Protein AF-A0AAD2K6A0-F1 (afdb_monomer_lite)

Secondary structure (DSSP, 8-state):
-HHHHHHHHHH-TTHHHHHHHHHHHHHHHTT-PPBPSS-TTSB-SSTTHHHHHHHHHHHHHHHHHHHHHHHHHHHHHHHHHSS---------------------------TT---HHHHHH-HHHHTTS----EEEEETT---BGGG-PPP-----SSPPPHHHHHHHHHHHHHHHTSPPPTT---SS-HHHHHHHHHHHHHTTSS-----TTTBS-S-EEEEE-

Structure (mmCIF, N/CA/C/O backbone):
data_AF-A0AAD2K6A0-F1
#
_entry.id   AF-A0AAD2K6A0-F1
#
loop_
_atom_site.group_PDB
_atom_site.id
_atom_site.type_symbol
_atom_site.label_atom_id
_atom_site.label_alt_id
_atom_site.label_comp_id
_atom_site.label_asym_id
_atom_site.label_entity_id
_atom_site.label_seq_id
_atom_site.pdbx_PDB_ins_code
_atom_site.Cartn_x
_atom_site.Cartn_y
_atom_site.Cartn_z
_atom_site.occupancy
_atom_site.B_iso_or_equiv
_atom_site.auth_seq_id
_atom_site.auth_comp_id
_atom_site.auth_asym_id
_atom_site.auth_atom_id
_atom_site.pdbx_PDB_model_num
ATOM 1 N N . MET A 1 1 ? -0.432 -10.527 22.919 1.00 60.94 1 MET A N 1
ATOM 2 C CA . MET A 1 1 ? -1.756 -9.916 22.634 1.00 60.94 1 MET A CA 1
ATOM 3 C C . MET A 1 1 ? -1.756 -9.181 21.293 1.00 60.94 1 MET A C 1
ATOM 5 O O . MET A 1 1 ? -2.590 -9.515 20.468 1.00 60.94 1 MET A O 1
ATOM 9 N N . LEU A 1 2 ? -0.820 -8.253 21.038 1.00 66.38 2 LEU A N 1
ATOM 10 C CA . LEU A 1 2 ? -0.725 -7.537 19.751 1.00 66.38 2 LEU A CA 1
ATOM 11 C C . LEU A 1 2 ? -0.463 -8.458 18.548 1.00 66.38 2 LEU A C 1
ATOM 13 O O . LEU A 1 2 ? -1.095 -8.285 17.516 1.00 66.38 2 LEU A O 1
ATOM 17 N N . GLU A 1 3 ? 0.374 -9.487 18.694 1.00 72.19 3 GLU A N 1
ATOM 18 C CA . GLU A 1 3 ? 0.595 -10.488 17.633 1.00 72.19 3 GLU A CA 1
ATOM 19 C C . GLU A 1 3 ? -0.661 -11.308 17.320 1.00 72.19 3 GLU A C 1
ATOM 21 O O . GLU A 1 3 ? -1.015 -11.483 16.160 1.00 72.19 3 GLU A O 1
ATOM 26 N N . ALA A 1 4 ? -1.387 -11.756 18.350 1.00 70.31 4 ALA A N 1
ATOM 27 C CA . ALA A 1 4 ? -2.661 -12.455 18.173 1.00 70.31 4 ALA A CA 1
ATOM 28 C C . ALA A 1 4 ? -3.710 -11.555 17.497 1.00 70.31 4 ALA A C 1
ATOM 30 O O . ALA A 1 4 ? -4.470 -12.012 16.649 1.00 70.31 4 ALA A O 1
ATOM 31 N N . TYR A 1 5 ? -3.720 -10.264 17.836 1.00 70.50 5 TYR A N 1
ATOM 32 C CA . TYR A 1 5 ? -4.582 -9.270 17.207 1.00 70.50 5 TYR A CA 1
ATOM 33 C C . TYR A 1 5 ? -4.188 -8.991 15.746 1.00 70.50 5 TYR A C 1
ATOM 35 O O . TYR A 1 5 ? -5.060 -8.909 14.886 1.00 70.50 5 TYR A O 1
ATOM 43 N N . ARG A 1 6 ? -2.888 -8.913 15.437 1.00 71.62 6 ARG A N 1
ATOM 44 C CA . ARG A 1 6 ? -2.377 -8.795 14.063 1.00 71.62 6 ARG A CA 1
ATOM 45 C C . ARG A 1 6 ? -2.755 -10.012 13.222 1.00 71.62 6 ARG A C 1
ATOM 47 O O . ARG A 1 6 ? -3.293 -9.841 12.137 1.00 71.62 6 ARG A O 1
ATOM 54 N N . ALA A 1 7 ? -2.570 -11.220 13.749 1.00 75.94 7 ALA A N 1
ATOM 55 C CA . ALA A 1 7 ? -2.982 -12.447 13.074 1.00 75.94 7 ALA A CA 1
ATOM 56 C C . ALA A 1 7 ? -4.505 -12.502 12.840 1.00 75.94 7 ALA A C 1
ATOM 58 O O . ALA A 1 7 ? -4.958 -13.010 11.816 1.00 75.94 7 ALA A O 1
ATOM 59 N N . LEU A 1 8 ? -5.307 -11.959 13.765 1.00 74.44 8 LEU A N 1
ATOM 60 C CA . LEU A 1 8 ? -6.753 -11.817 13.585 1.00 74.44 8 LEU A CA 1
ATOM 61 C C . LEU A 1 8 ? -7.077 -10.811 12.469 1.00 74.44 8 LEU A C 1
ATOM 63 O O . LEU A 1 8 ? -7.926 -11.092 11.628 1.00 74.44 8 LEU A O 1
ATOM 67 N N . PHE A 1 9 ? -6.386 -9.670 12.438 1.00 71.50 9 PHE A N 1
ATOM 68 C CA . PHE A 1 9 ? -6.547 -8.636 11.415 1.00 71.50 9 PHE A CA 1
ATOM 69 C C . PHE A 1 9 ? -6.170 -9.132 10.014 1.00 71.50 9 PHE A C 1
ATOM 71 O O . PHE A 1 9 ? -6.938 -8.962 9.075 1.00 71.50 9 PHE A O 1
ATOM 78 N N . GLU A 1 10 ? -5.035 -9.818 9.874 1.00 73.00 10 GLU A N 1
ATOM 79 C CA . GLU A 1 10 ? -4.576 -10.378 8.595 1.00 73.00 10 GLU A CA 1
ATOM 80 C C . GLU A 1 10 ? -5.546 -11.431 8.030 1.00 73.00 10 GLU A C 1
ATOM 82 O O . GLU A 1 10 ? -5.613 -11.628 6.819 1.00 73.00 10 GLU A O 1
ATOM 87 N N . ARG A 1 11 ? -6.327 -12.099 8.894 1.00 70.38 11 ARG A N 1
ATOM 88 C CA . ARG A 1 11 ? -7.260 -13.172 8.508 1.00 70.38 11 ARG A CA 1
ATOM 89 C C . ARG A 1 11 ? -8.728 -12.750 8.484 1.00 70.38 11 ARG A C 1
ATOM 91 O O . ARG A 1 11 ? -9.559 -13.525 8.015 1.00 70.38 11 ARG A O 1
ATOM 98 N N . SER A 1 12 ? -9.070 -11.563 8.987 1.00 69.69 12 SER A N 1
ATOM 99 C CA . SER A 1 12 ? -10.450 -11.078 9.022 1.00 69.69 12 SER A CA 1
ATOM 100 C C . SER A 1 12 ? -10.533 -9.591 8.687 1.00 69.69 12 SER A C 1
ATOM 102 O O . SER A 1 12 ? -9.993 -8.736 9.385 1.00 69.69 12 SER A O 1
ATOM 104 N N . CYS A 1 13 ? -11.270 -9.277 7.619 1.00 59.00 13 CYS A N 1
ATOM 105 C CA . CYS A 1 13 ? -11.402 -7.918 7.092 1.00 59.00 13 CYS A CA 1
ATOM 106 C C . CYS A 1 13 ? -12.100 -6.933 8.050 1.00 59.00 13 CYS A C 1
ATOM 108 O O . CYS A 1 13 ? -12.077 -5.735 7.789 1.00 59.00 13 CYS A O 1
ATOM 110 N N . ASP A 1 14 ? -12.698 -7.411 9.150 1.00 74.81 14 ASP A N 1
ATOM 111 C CA . ASP A 1 14 ? -13.482 -6.590 10.084 1.00 74.81 14 ASP A CA 1
ATOM 112 C C . ASP A 1 14 ? -12.997 -6.660 11.548 1.00 74.81 14 ASP A C 1
ATOM 114 O O . ASP A 1 14 ? -13.712 -6.283 12.479 1.00 74.81 14 ASP A O 1
ATOM 118 N N . ALA A 1 15 ? -11.760 -7.125 11.779 1.00 80.38 15 ALA A N 1
ATOM 119 C CA . ALA A 1 15 ? -11.208 -7.322 13.126 1.00 80.38 15 ALA A CA 1
ATOM 120 C C . ALA A 1 15 ? -11.260 -6.060 14.006 1.00 80.38 15 ALA A C 1
ATOM 122 O O . ALA A 1 15 ? -11.570 -6.151 15.194 1.00 80.38 15 ALA A O 1
ATOM 123 N N . ILE A 1 16 ? -10.987 -4.879 13.433 1.00 81.31 16 ILE A N 1
ATOM 124 C CA . ILE A 1 16 ? -10.992 -3.606 14.175 1.00 81.31 16 ILE A CA 1
ATOM 125 C C . ILE A 1 16 ? -12.407 -3.257 14.635 1.00 81.31 16 ILE A C 1
ATOM 127 O O . ILE A 1 16 ? -12.599 -2.890 15.794 1.00 81.31 16 ILE A O 1
ATOM 131 N N . THR A 1 17 ? -13.394 -3.360 13.745 1.00 83.88 17 THR A N 1
ATOM 132 C CA . THR A 1 17 ? -14.787 -3.023 14.062 1.00 83.88 17 THR A CA 1
ATOM 133 C C . THR A 1 17 ? -15.349 -4.004 15.080 1.00 83.88 17 THR A C 1
ATOM 135 O O . THR A 1 17 ? -15.915 -3.580 16.086 1.00 83.88 17 THR A O 1
ATOM 138 N N . ALA A 1 18 ? -15.120 -5.306 14.877 1.00 84.50 18 ALA A N 1
ATOM 139 C CA . ALA A 1 18 ? -15.567 -6.350 15.791 1.00 84.50 18 ALA A CA 1
ATOM 140 C C . ALA A 1 18 ? -14.952 -6.187 17.191 1.00 84.50 18 ALA A C 1
ATOM 142 O O . ALA A 1 18 ? -15.661 -6.245 18.196 1.00 84.50 18 ALA A O 1
ATOM 143 N N . PHE A 1 19 ? -13.646 -5.916 17.273 1.00 84.94 19 PHE A N 1
ATOM 144 C CA . PHE A 1 19 ? -12.965 -5.716 18.551 1.00 84.94 19 PHE A CA 1
ATOM 145 C C . PHE A 1 19 ? -13.390 -4.414 19.245 1.00 84.94 19 PHE A C 1
ATOM 147 O O . PHE A 1 19 ? -13.659 -4.415 20.447 1.00 84.94 19 PHE A O 1
ATOM 154 N N . ALA A 1 20 ? -13.524 -3.311 18.501 1.00 86.88 20 ALA A N 1
ATOM 155 C CA . ALA A 1 20 ? -14.011 -2.045 19.048 1.00 86.88 20 ALA A CA 1
ATOM 156 C C . ALA A 1 20 ? -15.453 -2.159 19.575 1.00 86.88 20 ALA A C 1
ATOM 158 O O . ALA A 1 20 ? -15.760 -1.612 20.638 1.00 86.88 20 ALA A O 1
ATOM 159 N N . ALA A 1 21 ? -16.318 -2.900 18.875 1.00 85.38 21 ALA A N 1
ATOM 160 C CA . ALA A 1 21 ? -17.677 -3.193 19.320 1.00 85.38 21 ALA A CA 1
ATOM 161 C C . ALA A 1 21 ? -17.686 -4.059 20.590 1.00 85.38 21 ALA A C 1
ATOM 163 O O . ALA A 1 21 ? -18.374 -3.718 21.549 1.00 85.38 21 ALA A O 1
ATOM 164 N N . ALA A 1 22 ? -16.863 -5.112 20.649 1.00 87.62 22 ALA A N 1
ATOM 165 C CA . ALA A 1 22 ? -16.740 -5.955 21.837 1.00 87.62 22 ALA A CA 1
ATOM 166 C C . ALA A 1 22 ? -16.275 -5.160 23.071 1.00 87.62 22 ALA A C 1
ATOM 168 O O . ALA A 1 22 ? -16.827 -5.324 24.160 1.00 87.62 22 ALA A O 1
ATOM 169 N N . LEU A 1 23 ? -15.305 -4.251 22.908 1.00 87.81 23 LEU A N 1
ATOM 170 C CA . LEU A 1 23 ? -14.884 -3.355 23.988 1.00 87.81 23 LEU A CA 1
ATOM 171 C C . LEU A 1 23 ? -16.020 -2.435 24.431 1.00 87.81 23 LEU A C 1
ATOM 173 O O . LEU A 1 23 ? -16.264 -2.307 25.628 1.00 87.81 23 LEU A O 1
ATOM 177 N N . ARG A 1 24 ? -16.754 -1.829 23.493 1.00 86.88 24 ARG A N 1
ATOM 178 C CA . ARG A 1 24 ? -17.926 -1.007 23.826 1.00 86.88 24 ARG A CA 1
ATOM 179 C C . ARG A 1 24 ? -18.938 -1.788 24.658 1.00 86.88 24 ARG A C 1
ATOM 181 O O . ARG A 1 24 ? -19.420 -1.256 25.657 1.00 86.88 24 ARG A O 1
ATOM 188 N N . ASP A 1 25 ? -19.216 -3.036 24.302 1.00 87.12 25 ASP A N 1
ATOM 189 C CA . ASP A 1 25 ? -20.178 -3.868 25.021 1.00 87.12 25 ASP A CA 1
ATOM 190 C C . ASP A 1 25 ? -19.690 -4.229 26.431 1.00 87.12 25 ASP A C 1
ATOM 192 O O . ASP A 1 25 ? -20.466 -4.152 27.383 1.00 87.12 25 ASP A O 1
ATOM 196 N N . ILE A 1 26 ? -18.406 -4.568 26.596 1.00 89.31 26 ILE A N 1
ATOM 197 C CA . ILE A 1 26 ? -17.807 -4.852 27.911 1.00 89.31 26 ILE A CA 1
ATOM 198 C C . ILE A 1 26 ? -17.87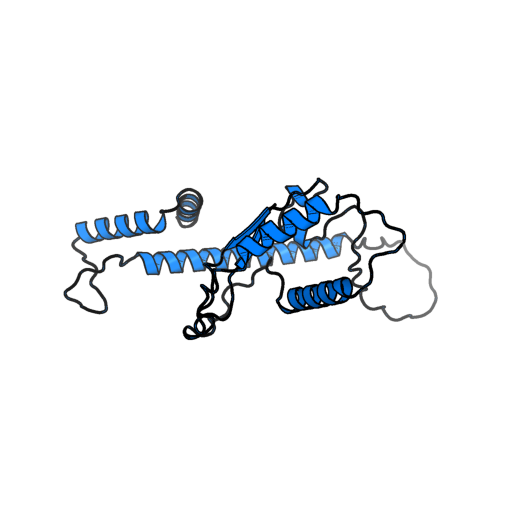4 -3.617 28.812 1.00 89.31 26 ILE A C 1
ATOM 200 O O . ILE A 1 26 ? -18.344 -3.708 29.945 1.00 89.31 26 ILE A O 1
ATOM 204 N N . TYR A 1 27 ? -17.456 -2.454 28.309 1.00 88.00 27 TYR A N 1
ATOM 205 C CA . TYR A 1 27 ? -17.489 -1.212 29.084 1.00 88.00 27 TYR A CA 1
ATOM 206 C C . TYR A 1 27 ? -18.925 -0.809 29.439 1.00 88.00 27 TYR A C 1
ATOM 208 O O . TYR A 1 27 ? -19.187 -0.450 30.587 1.00 88.00 27 TYR A O 1
ATOM 216 N N . SER A 1 28 ? -19.869 -0.977 28.509 1.00 86.88 28 SER A N 1
ATOM 217 C CA . SER A 1 28 ? -21.292 -0.710 28.755 1.00 86.88 28 SER A CA 1
ATOM 218 C C . SER A 1 28 ? -21.868 -1.632 29.834 1.00 86.88 28 SER A C 1
ATOM 220 O O . SER A 1 28 ? -22.591 -1.169 30.712 1.00 86.88 28 SER A O 1
ATOM 222 N N . ARG A 1 29 ? -21.509 -2.925 29.831 1.00 90.25 29 ARG A N 1
ATOM 223 C CA . ARG A 1 29 ? -21.906 -3.881 30.885 1.00 90.25 29 ARG A CA 1
ATOM 224 C C . ARG A 1 29 ? -21.354 -3.504 32.259 1.00 90.25 29 ARG A C 1
ATOM 226 O O . ARG A 1 29 ? -22.003 -3.771 33.263 1.00 90.25 29 ARG A O 1
ATOM 233 N N . CYS A 1 30 ? -20.190 -2.863 32.298 1.00 91.75 30 CYS A N 1
ATOM 234 C CA . CYS A 1 30 ? -19.584 -2.336 33.518 1.00 91.75 30 CYS A CA 1
ATOM 235 C C . CYS A 1 30 ? -20.136 -0.957 33.934 1.00 91.75 30 CYS A C 1
ATOM 237 O O . CYS A 1 30 ? -19.651 -0.385 34.906 1.00 91.75 30 CYS A O 1
ATOM 239 N N . GLY A 1 31 ? -21.126 -0.410 33.217 1.00 90.81 31 GLY A N 1
ATOM 240 C CA . GLY A 1 31 ? -21.728 0.895 33.509 1.00 90.81 31 GLY A CA 1
ATOM 241 C C . GLY A 1 31 ? -20.943 2.098 32.976 1.00 90.81 31 GLY A C 1
ATOM 242 O O . GLY A 1 31 ? -21.265 3.235 33.317 1.00 90.81 31 GLY A O 1
ATOM 243 N N . PHE A 1 32 ? -19.926 1.879 32.138 1.00 87.44 32 PHE A N 1
ATOM 244 C CA . PHE A 1 32 ? -19.144 2.944 31.514 1.00 87.44 32 PHE A CA 1
ATOM 245 C C . PHE A 1 32 ? -19.638 3.209 30.088 1.00 87.44 32 PHE A C 1
ATOM 247 O O . PHE A 1 32 ? -19.357 2.443 29.166 1.00 87.44 32 PHE A O 1
ATOM 254 N N . GLU A 1 33 ? -20.341 4.326 29.890 1.00 85.38 33 GLU A N 1
ATOM 255 C CA . GLU A 1 33 ? -20.778 4.772 28.564 1.00 85.38 33 GLU A CA 1
ATOM 256 C C . GLU A 1 33 ? -19.813 5.809 27.985 1.00 85.38 33 GLU A C 1
ATOM 258 O O . GLU A 1 33 ? -19.553 6.853 28.584 1.00 85.38 33 GLU A O 1
ATOM 263 N N . ALA A 1 34 ? -19.286 5.537 26.791 1.00 83.69 34 ALA A N 1
ATOM 264 C CA . ALA A 1 34 ? -18.454 6.497 26.082 1.00 83.69 34 ALA A CA 1
ATOM 265 C C . ALA A 1 34 ? -19.322 7.596 25.455 1.00 83.69 34 ALA A C 1
ATOM 267 O O . ALA A 1 34 ? -20.241 7.318 24.681 1.00 83.69 34 ALA A O 1
ATOM 268 N N . LEU A 1 35 ? -19.006 8.849 25.767 1.00 85.81 35 LEU A N 1
ATOM 269 C CA . LEU A 1 35 ? -19.738 10.022 25.296 1.00 85.81 35 LEU A CA 1
ATOM 270 C C . LEU A 1 35 ? -19.002 10.698 24.137 1.00 85.81 35 LEU A C 1
ATOM 272 O O . LEU A 1 35 ? -17.773 10.662 24.049 1.00 85.81 35 LEU A O 1
ATOM 276 N N . SER A 1 36 ? -19.757 11.327 23.242 1.00 82.81 36 SER A N 1
ATOM 277 C CA . SER A 1 36 ? -19.208 12.073 22.112 1.00 82.81 36 SER A CA 1
ATOM 278 C C . SER A 1 36 ? -18.441 13.310 22.590 1.00 82.81 36 SER A C 1
ATOM 280 O O . SER A 1 36 ? -18.892 14.043 23.473 1.00 82.81 36 SER A O 1
ATOM 282 N N . SER A 1 37 ? -17.290 13.593 21.967 1.00 79.12 37 SER A N 1
ATOM 283 C CA . SER A 1 37 ? -16.516 14.802 22.283 1.00 79.12 37 SER A CA 1
ATOM 284 C C . SER A 1 37 ? -17.222 16.085 21.831 1.00 79.12 37 SER A C 1
ATOM 286 O O . SER A 1 37 ? -16.969 17.148 22.393 1.00 79.12 37 SER A O 1
ATOM 288 N N . ARG A 1 38 ? -18.107 15.993 20.825 1.00 79.50 38 ARG A N 1
ATOM 289 C CA . ARG A 1 38 ? -18.892 17.126 20.307 1.00 79.50 38 ARG A CA 1
ATOM 290 C C . ARG A 1 38 ? -20.119 17.413 21.162 1.00 79.50 38 ARG A C 1
ATOM 292 O O . ARG A 1 38 ? -20.473 18.572 21.345 1.00 79.50 38 ARG A O 1
ATOM 299 N N . ASN A 1 39 ? -20.752 16.367 21.690 1.00 82.06 39 ASN A N 1
ATOM 300 C CA . ASN A 1 39 ? -21.917 16.485 22.552 1.00 82.06 39 ASN A CA 1
ATOM 301 C C . ASN A 1 39 ? -21.846 15.451 23.679 1.00 82.06 39 ASN A C 1
ATOM 303 O O . ASN A 1 39 ? -22.097 14.267 23.470 1.00 82.06 39 ASN A O 1
ATOM 307 N N . LYS A 1 40 ? -21.575 15.914 24.903 1.00 79.62 40 LYS A N 1
ATOM 308 C CA . LYS A 1 40 ? -21.470 15.050 26.090 1.00 79.62 40 LYS A CA 1
ATOM 309 C C . LYS A 1 40 ? -22.789 14.373 26.488 1.00 79.62 40 LYS A C 1
ATOM 311 O O . LYS A 1 40 ? -22.789 13.576 27.413 1.00 79.62 40 LYS A O 1
ATOM 316 N N . LYS A 1 41 ? -23.913 14.699 25.843 1.00 77.88 41 LYS A N 1
ATOM 317 C CA . LYS A 1 41 ? -25.204 14.023 26.056 1.00 77.88 41 LYS A CA 1
ATOM 318 C C . LYS A 1 41 ? -25.451 12.878 25.070 1.00 77.88 41 LYS A C 1
ATOM 320 O O . LYS A 1 41 ? -26.412 12.138 25.243 1.00 77.88 41 LYS A O 1
ATOM 325 N N . GLU A 1 42 ? -24.610 12.732 24.050 1.00 83.25 42 GLU A N 1
ATOM 326 C CA . GLU A 1 42 ? -24.741 11.697 23.027 1.00 83.25 42 GLU A CA 1
ATOM 327 C C . GLU A 1 42 ? -23.700 10.599 23.219 1.00 83.25 42 GLU A C 1
ATOM 329 O O . GLU A 1 42 ? -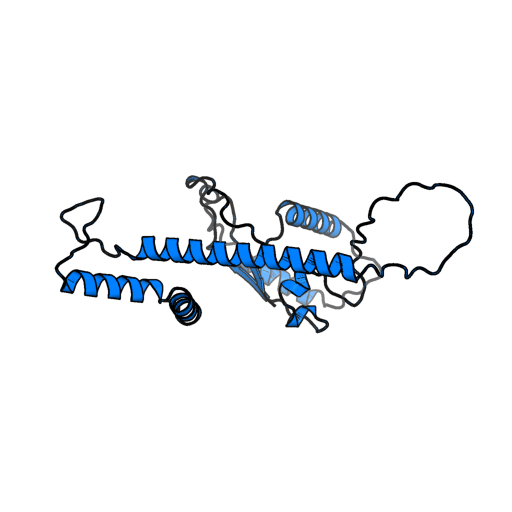22.544 10.861 23.564 1.00 83.25 42 GLU A O 1
ATOM 334 N N . ARG A 1 43 ? -24.104 9.357 22.946 1.00 81.56 43 ARG A N 1
ATOM 335 C CA . ARG A 1 43 ? -23.199 8.207 22.951 1.00 81.56 43 ARG A CA 1
ATOM 336 C C . ARG A 1 43 ? -22.253 8.284 21.760 1.00 81.56 43 ARG A C 1
ATOM 338 O O . ARG A 1 43 ? -22.666 8.570 20.637 1.00 81.56 43 ARG A O 1
ATOM 345 N N . ALA A 1 44 ? -20.980 7.998 22.000 1.00 82.50 44 ALA A N 1
ATOM 346 C CA . ALA A 1 44 ? -20.016 7.822 20.929 1.00 82.50 44 ALA A CA 1
ATOM 347 C C . ALA A 1 44 ? -20.361 6.546 20.142 1.00 82.50 44 ALA A C 1
ATOM 349 O O . ALA A 1 44 ? -20.488 5.474 20.731 1.00 82.50 44 ALA A O 1
ATOM 350 N N . ILE A 1 45 ? -20.506 6.666 18.818 1.00 78.00 45 ILE A N 1
ATOM 351 C CA . ILE A 1 45 ? -20.852 5.540 17.933 1.00 78.00 45 ILE A CA 1
ATOM 352 C C . ILE A 1 45 ? -19.726 4.489 17.958 1.00 78.00 45 ILE A C 1
ATOM 354 O O . ILE A 1 45 ? -19.988 3.322 18.246 1.00 78.00 45 ILE A O 1
ATOM 358 N N . ASP A 1 46 ? -18.472 4.931 17.791 1.00 81.44 46 ASP A N 1
ATOM 359 C CA . ASP A 1 46 ? -17.277 4.074 17.771 1.00 81.44 46 ASP A CA 1
ATOM 360 C C . ASP A 1 46 ? -16.113 4.672 18.588 1.00 81.44 46 ASP A C 1
ATOM 362 O O . ASP A 1 46 ? -15.128 5.163 18.026 1.00 81.44 46 ASP A O 1
ATOM 366 N N . PRO A 1 47 ? -16.192 4.645 19.930 1.00 83.19 47 PRO A N 1
ATOM 367 C CA . PRO A 1 47 ? -15.222 5.321 20.796 1.00 83.19 47 PRO A CA 1
ATOM 368 C C . PRO A 1 47 ? -13.802 4.751 20.689 1.00 83.19 47 PRO A C 1
ATOM 370 O O . PRO A 1 47 ? -12.826 5.490 20.793 1.00 83.19 47 PRO A O 1
ATOM 373 N N . PHE A 1 48 ? -13.673 3.442 20.456 1.00 87.19 48 PHE A N 1
ATOM 374 C CA . PHE A 1 48 ? -12.382 2.750 20.488 1.00 87.19 48 PHE A CA 1
ATOM 375 C C . PHE A 1 48 ? -11.758 2.550 19.105 1.00 87.19 48 PHE A C 1
ATOM 377 O O . PHE A 1 48 ? -10.551 2.335 19.008 1.00 87.19 48 PHE A O 1
ATOM 384 N N . ARG A 1 49 ? -12.545 2.663 18.023 1.00 85.88 49 ARG A N 1
ATOM 385 C CA . ARG A 1 49 ? -12.091 2.354 16.657 1.00 85.88 49 ARG A CA 1
ATOM 386 C C . ARG A 1 49 ? -10.889 3.199 16.250 1.00 85.88 49 ARG A C 1
ATOM 388 O O . ARG A 1 49 ? -9.903 2.657 15.762 1.00 85.88 49 ARG A O 1
ATOM 395 N N . SER A 1 50 ? -10.954 4.512 16.479 1.00 83.50 50 SER A N 1
ATOM 396 C CA . SER A 1 50 ? -9.865 5.430 16.119 1.00 83.50 50 SER A CA 1
ATOM 397 C C . SER A 1 50 ? -8.581 5.126 16.896 1.00 83.50 50 SER A C 1
ATOM 399 O O . SER A 1 50 ? -7.528 4.952 16.288 1.00 83.50 50 SER A O 1
ATOM 401 N N . GLY A 1 51 ? -8.674 4.975 18.222 1.00 86.50 51 GLY A N 1
ATOM 402 C CA . GLY A 1 51 ? -7.513 4.687 19.069 1.00 86.50 51 GLY A CA 1
ATOM 403 C C . GLY A 1 51 ? -6.851 3.350 18.732 1.00 86.50 51 GLY A C 1
ATOM 404 O O . GLY A 1 51 ? -5.632 3.283 18.595 1.00 86.50 51 GLY A O 1
ATOM 405 N N . ILE A 1 52 ? -7.649 2.301 18.512 1.00 85.94 52 ILE A N 1
ATOM 406 C CA . ILE A 1 52 ? -7.134 0.989 18.100 1.00 85.94 52 ILE A CA 1
ATOM 407 C C . ILE A 1 52 ? -6.484 1.070 16.719 1.00 85.94 52 ILE A C 1
ATOM 409 O O . ILE A 1 52 ? -5.388 0.553 16.540 1.00 85.94 52 ILE A O 1
ATOM 413 N N . THR A 1 53 ? -7.121 1.740 15.755 1.00 83.94 53 THR A N 1
ATOM 414 C CA . THR A 1 53 ? -6.559 1.894 14.402 1.00 83.94 53 THR A CA 1
ATOM 415 C C . THR A 1 53 ? -5.191 2.574 14.455 1.00 83.94 53 THR A C 1
ATOM 417 O O . THR A 1 53 ? -4.245 2.103 13.831 1.00 83.94 53 THR A O 1
ATOM 420 N N . GLN A 1 54 ? -5.056 3.636 15.255 1.00 84.56 54 GLN A N 1
ATOM 421 C CA . GLN A 1 54 ? -3.780 4.328 15.449 1.00 84.56 54 GLN A CA 1
ATOM 422 C C . GLN A 1 54 ? -2.726 3.431 16.112 1.00 84.56 54 GLN A C 1
ATOM 424 O O . GLN A 1 54 ? -1.580 3.409 15.669 1.00 84.56 54 GLN A O 1
ATOM 429 N N . ALA A 1 55 ? -3.103 2.656 17.134 1.00 85.94 55 ALA A N 1
ATOM 430 C CA . ALA A 1 55 ? -2.189 1.730 17.801 1.00 85.94 55 ALA A CA 1
ATOM 431 C C . ALA A 1 55 ? -1.687 0.621 16.858 1.00 85.94 55 ALA A C 1
ATOM 433 O O . ALA A 1 55 ? -0.504 0.285 16.871 1.00 85.94 55 ALA A O 1
ATOM 434 N N . VAL A 1 56 ? -2.571 0.085 16.011 1.00 83.81 56 VAL A N 1
ATOM 435 C CA . VAL A 1 56 ? -2.223 -0.912 14.987 1.00 83.81 56 VAL A CA 1
ATOM 436 C C . VAL A 1 56 ? -1.272 -0.316 13.960 1.00 83.81 56 VAL A C 1
ATOM 438 O O . VAL A 1 56 ? -0.241 -0.917 13.677 1.00 83.81 56 VAL A O 1
ATOM 441 N N . GLN A 1 57 ? -1.575 0.883 13.454 1.00 83.75 57 GLN A N 1
ATOM 442 C CA . GLN A 1 57 ? -0.701 1.583 12.515 1.00 83.75 57 GLN A CA 1
ATOM 443 C C . GLN A 1 57 ? 0.693 1.808 13.110 1.00 83.75 57 GLN A C 1
ATOM 445 O O . GLN A 1 57 ? 1.696 1.541 12.454 1.00 83.75 57 GLN A O 1
ATOM 450 N N . TRP A 1 58 ? 0.761 2.262 14.364 1.00 87.12 58 TRP A N 1
ATOM 451 C CA . TRP A 1 58 ? 2.027 2.465 15.063 1.00 87.12 58 TRP A CA 1
ATOM 452 C C . TRP A 1 58 ? 2.827 1.163 15.192 1.00 87.12 58 TRP A C 1
ATOM 454 O O . TRP A 1 58 ? 4.022 1.143 14.901 1.00 87.12 58 TRP A O 1
ATOM 464 N N . TYR A 1 59 ? 2.170 0.063 15.569 1.00 85.62 59 TYR A N 1
ATOM 465 C CA . TYR A 1 59 ? 2.816 -1.244 15.683 1.00 85.62 59 TYR A CA 1
ATOM 466 C C . TYR A 1 59 ? 3.334 -1.769 14.334 1.00 85.62 59 TYR A C 1
ATOM 468 O O . TYR A 1 59 ? 4.439 -2.317 14.278 1.00 85.62 59 TYR A O 1
ATOM 476 N N . SER A 1 60 ? 2.583 -1.575 13.245 1.00 84.81 60 SER A N 1
ATOM 477 C CA . SER A 1 60 ? 3.039 -1.915 11.892 1.00 84.81 60 SER A CA 1
ATOM 478 C C . SER A 1 60 ? 4.272 -1.104 11.497 1.00 84.81 60 SER A C 1
ATOM 480 O O . SER A 1 60 ? 5.273 -1.694 11.102 1.00 84.81 60 SER A O 1
ATOM 482 N N . ASN A 1 61 ? 4.256 0.218 11.707 1.00 85.38 61 ASN A N 1
ATOM 483 C CA . ASN A 1 61 ? 5.406 1.076 11.404 1.00 85.38 61 ASN A CA 1
ATOM 484 C C . ASN A 1 61 ? 6.656 0.654 12.197 1.00 85.38 61 ASN A C 1
ATOM 486 O O . ASN A 1 61 ? 7.748 0.577 11.639 1.00 85.38 61 ASN A O 1
ATOM 490 N N . LEU A 1 62 ? 6.498 0.337 13.488 1.00 87.56 62 LEU A N 1
ATOM 491 C CA . LEU A 1 62 ? 7.597 -0.149 14.326 1.00 87.56 62 LEU A CA 1
ATOM 492 C C . LEU A 1 62 ? 8.144 -1.493 13.824 1.00 87.56 62 LEU A C 1
ATOM 494 O O . LEU A 1 62 ? 9.357 -1.697 13.785 1.00 87.56 62 LEU A O 1
ATOM 498 N N . SER A 1 63 ? 7.256 -2.408 13.429 1.00 85.50 63 SER A N 1
ATOM 499 C CA . SER A 1 63 ? 7.643 -3.708 12.870 1.00 85.50 63 SER A CA 1
ATOM 500 C C . SER A 1 63 ? 8.440 -3.541 11.572 1.00 85.50 63 SER A C 1
ATOM 502 O O . SER A 1 63 ? 9.465 -4.198 11.389 1.00 85.50 63 SER A O 1
ATOM 504 N N . ASP A 1 64 ? 8.010 -2.625 10.703 1.00 83.75 64 ASP A N 1
ATOM 505 C CA . ASP A 1 64 ? 8.691 -2.312 9.446 1.00 83.75 64 ASP A CA 1
ATOM 506 C C . ASP A 1 64 ? 10.055 -1.653 9.676 1.00 83.75 64 ASP A C 1
ATOM 508 O O . ASP A 1 64 ? 11.020 -1.943 8.959 1.00 83.75 64 ASP A O 1
ATOM 512 N N . GLU A 1 65 ? 10.172 -0.792 10.689 1.00 87.06 65 GLU A N 1
ATOM 513 C CA . GLU A 1 65 ? 11.444 -0.180 11.069 1.00 87.06 65 GLU A CA 1
ATOM 514 C C . GLU A 1 65 ? 12.437 -1.231 11.580 1.00 87.06 65 GLU A C 1
ATOM 516 O O . GLU A 1 65 ? 13.589 -1.256 11.140 1.00 87.06 65 GLU A O 1
ATOM 521 N N . ILE A 1 66 ? 11.989 -2.148 12.444 1.00 87.62 66 ILE A N 1
ATOM 522 C CA . ILE A 1 66 ? 12.806 -3.275 12.915 1.00 87.62 66 ILE A CA 1
ATOM 523 C C . ILE A 1 66 ? 13.247 -4.142 11.731 1.00 87.62 66 ILE A C 1
ATOM 525 O O . ILE A 1 66 ? 14.433 -4.452 11.614 1.00 87.62 66 ILE A O 1
ATOM 529 N N . GLY A 1 67 ? 12.324 -4.482 10.825 1.00 84.25 67 GLY A N 1
ATOM 530 C CA . GLY A 1 67 ? 12.632 -5.256 9.623 1.00 84.25 67 GLY A CA 1
ATOM 531 C C . GLY A 1 67 ? 13.648 -4.555 8.719 1.00 84.25 67 GLY A C 1
ATOM 532 O O . GLY A 1 67 ? 14.567 -5.185 8.205 1.00 84.25 67 GLY A O 1
ATOM 533 N N . THR A 1 68 ? 13.541 -3.234 8.574 1.00 83.75 68 THR A N 1
ATOM 534 C CA . THR A 1 68 ? 14.482 -2.432 7.779 1.00 83.75 68 THR A CA 1
ATOM 535 C C . THR A 1 68 ? 15.871 -2.389 8.412 1.00 83.75 68 THR A C 1
ATOM 537 O O . THR A 1 68 ? 16.862 -2.541 7.702 1.00 83.75 68 THR A O 1
ATOM 540 N N . ARG A 1 69 ? 15.965 -2.250 9.741 1.00 86.94 69 ARG A N 1
ATOM 541 C CA . ARG A 1 69 ? 17.250 -2.319 10.455 1.00 86.94 69 ARG A CA 1
ATOM 542 C C . ARG A 1 69 ? 17.882 -3.705 10.333 1.00 86.94 69 ARG A C 1
ATOM 544 O O . ARG A 1 69 ? 19.069 -3.799 10.038 1.00 86.94 69 ARG A O 1
ATOM 551 N N . ALA A 1 70 ? 17.098 -4.770 10.506 1.00 84.69 70 ALA A N 1
ATOM 552 C CA . ALA A 1 70 ? 17.567 -6.141 10.318 1.00 84.69 70 ALA A CA 1
ATOM 553 C C . ALA A 1 70 ? 18.093 -6.373 8.892 1.00 84.69 70 ALA A C 1
ATOM 555 O O . ALA A 1 70 ? 19.181 -6.921 8.729 1.00 84.69 70 ALA A O 1
ATOM 556 N N . HIS A 1 71 ? 17.373 -5.893 7.873 1.00 80.38 71 HIS A N 1
ATOM 557 C CA . HIS A 1 71 ? 17.804 -5.989 6.477 1.00 80.38 71 HIS A CA 1
ATOM 558 C C . HIS A 1 71 ? 19.112 -5.237 6.220 1.00 80.38 71 HIS A C 1
ATOM 560 O O . HIS A 1 71 ? 20.040 -5.808 5.662 1.00 80.38 71 HIS A O 1
ATOM 566 N N . ALA A 1 72 ? 19.240 -4.002 6.716 1.00 82.50 72 ALA A N 1
ATOM 567 C CA . ALA A 1 72 ? 20.475 -3.227 6.591 1.00 82.50 72 ALA A CA 1
ATOM 568 C C . ALA A 1 72 ? 21.683 -3.927 7.246 1.00 82.50 72 ALA A C 1
ATOM 570 O O . ALA A 1 72 ? 22.798 -3.864 6.729 1.00 82.50 72 ALA A O 1
ATOM 571 N N . HIS A 1 73 ? 21.475 -4.627 8.368 1.00 80.25 73 HIS A N 1
ATOM 572 C CA . HIS A 1 73 ? 22.521 -5.448 8.983 1.00 80.25 73 HIS A CA 1
ATOM 573 C C . HIS A 1 73 ? 22.893 -6.663 8.126 1.00 80.25 73 HIS A C 1
ATOM 575 O O . HIS A 1 73 ? 24.079 -6.966 8.008 1.00 80.25 73 HIS A O 1
ATOM 581 N N . LEU A 1 74 ? 21.916 -7.343 7.519 1.00 79.06 74 LEU A N 1
ATOM 582 C CA . LEU A 1 74 ? 22.175 -8.467 6.616 1.00 79.06 74 LEU A CA 1
ATOM 583 C C . LEU A 1 74 ? 22.946 -8.020 5.371 1.00 79.06 74 LEU A C 1
ATOM 585 O O . LEU A 1 74 ? 23.945 -8.650 5.033 1.00 79.06 74 LEU A O 1
ATOM 589 N N . GLU A 1 75 ? 22.561 -6.901 4.754 1.00 77.94 75 GLU A N 1
ATOM 590 C CA . GLU A 1 75 ? 23.289 -6.325 3.615 1.00 77.94 75 GLU A CA 1
ATOM 591 C C . GLU A 1 75 ? 24.729 -5.950 3.986 1.00 77.94 75 GLU A C 1
ATOM 593 O O . GL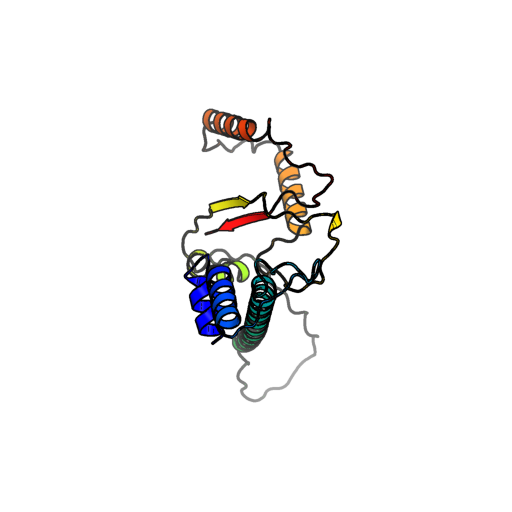U A 1 75 ? 25.657 -6.206 3.219 1.00 77.94 75 GLU A O 1
ATOM 598 N N . ALA A 1 76 ? 24.948 -5.391 5.181 1.00 78.69 76 ALA A N 1
ATOM 599 C CA . ALA A 1 76 ? 26.291 -5.080 5.661 1.00 78.69 76 ALA A CA 1
ATOM 600 C C . ALA A 1 76 ? 27.150 -6.345 5.855 1.00 78.69 76 ALA A C 1
ATOM 602 O O . ALA A 1 76 ? 28.334 -6.338 5.522 1.00 78.69 76 ALA A O 1
ATOM 603 N N . VAL A 1 77 ? 26.569 -7.439 6.358 1.00 77.06 77 VAL A N 1
ATOM 604 C CA . VAL A 1 77 ? 27.262 -8.732 6.504 1.00 77.06 77 VAL A CA 1
ATOM 605 C C . VAL A 1 77 ? 27.538 -9.374 5.140 1.00 77.06 77 VAL A C 1
ATOM 607 O O . VAL A 1 77 ? 28.626 -9.910 4.920 1.00 77.06 77 VAL A O 1
ATOM 610 N N . GLU A 1 78 ? 26.601 -9.291 4.195 1.00 72.31 78 GLU A N 1
ATOM 611 C CA . GLU A 1 78 ? 26.790 -9.798 2.832 1.00 72.31 78 GLU A CA 1
ATOM 612 C C . GLU A 1 78 ? 27.897 -9.019 2.097 1.00 72.31 78 GLU A C 1
ATOM 614 O O . GLU A 1 78 ? 28.784 -9.613 1.488 1.00 72.31 78 GLU A O 1
ATOM 619 N N . ALA A 1 79 ? 27.950 -7.693 2.253 1.00 68.50 79 ALA A N 1
ATOM 620 C CA . ALA A 1 79 ? 29.018 -6.864 1.690 1.00 68.50 79 ALA A CA 1
ATOM 621 C C . ALA A 1 79 ? 30.418 -7.201 2.248 1.00 68.50 79 ALA A C 1
ATOM 623 O O . ALA A 1 79 ? 31.422 -7.054 1.543 1.00 68.50 79 ALA A O 1
ATOM 624 N N . VAL A 1 80 ? 30.498 -7.670 3.499 1.00 68.25 80 VAL A N 1
ATOM 625 C CA . VAL A 1 80 ? 31.748 -8.138 4.122 1.00 68.25 80 VAL A CA 1
ATOM 626 C C . VAL A 1 80 ? 32.122 -9.546 3.650 1.00 68.25 80 VAL A C 1
ATOM 628 O O . VAL A 1 80 ? 33.300 -9.829 3.478 1.00 68.25 80 VAL A O 1
ATOM 631 N N . THR A 1 81 ? 31.146 -10.421 3.400 1.00 59.19 81 THR A N 1
ATOM 632 C CA . THR A 1 81 ? 31.388 -11.826 3.013 1.00 59.19 81 THR A CA 1
ATOM 633 C C . THR A 1 81 ? 31.630 -12.027 1.513 1.00 59.19 81 THR A C 1
ATOM 635 O O . THR A 1 81 ? 32.322 -12.970 1.136 1.00 59.19 81 THR A O 1
ATOM 638 N N . VAL A 1 82 ? 31.138 -11.130 0.651 1.00 55.88 82 VAL A N 1
ATOM 639 C CA . VAL A 1 82 ? 31.400 -11.148 -0.806 1.00 55.88 82 VAL A CA 1
ATOM 640 C C . VAL A 1 82 ? 32.773 -10.547 -1.164 1.00 55.88 82 VAL A C 1
ATOM 642 O O . VAL A 1 82 ? 33.248 -10.718 -2.286 1.00 55.88 82 VAL A O 1
ATOM 645 N N . ASN A 1 83 ? 33.465 -9.916 -0.210 1.00 43.03 83 ASN A N 1
ATOM 646 C CA . ASN A 1 83 ? 34.896 -9.632 -0.318 1.00 43.03 83 ASN A CA 1
ATOM 647 C C . ASN A 1 83 ? 35.675 -10.741 0.405 1.00 43.03 83 ASN A C 1
ATOM 649 O O . ASN A 1 83 ? 35.794 -10.679 1.629 1.00 43.03 83 ASN A O 1
ATOM 653 N N . PRO A 1 84 ? 36.226 -11.753 -0.291 1.00 42.66 84 PRO A N 1
ATOM 654 C CA . PRO A 1 84 ? 37.181 -12.634 0.355 1.00 42.66 84 PRO A CA 1
ATOM 655 C C . PRO A 1 84 ? 38.365 -11.776 0.808 1.00 42.66 84 PRO A C 1
ATOM 657 O O . PRO A 1 84 ? 39.026 -11.115 0.004 1.00 42.66 84 PRO A O 1
ATOM 660 N N . VAL A 1 85 ? 38.601 -11.761 2.119 1.00 46.22 85 VAL A N 1
ATOM 661 C CA . VAL A 1 85 ? 39.879 -11.345 2.695 1.00 46.22 85 VAL A CA 1
ATOM 662 C C . V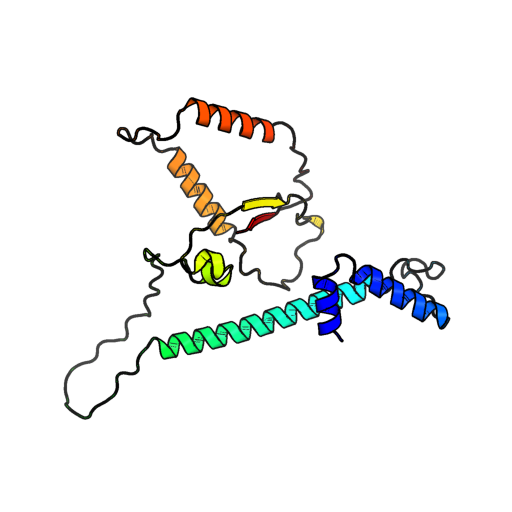AL A 1 85 ? 40.964 -12.116 1.935 1.00 46.22 85 VAL A C 1
ATOM 664 O O . VAL A 1 85 ? 40.858 -13.341 1.855 1.00 46.22 85 VAL A O 1
ATOM 667 N N . PRO A 1 86 ? 41.974 -11.463 1.335 1.00 43.16 86 PRO A N 1
ATOM 668 C CA . PRO A 1 86 ? 43.093 -12.207 0.794 1.00 43.16 86 PRO A CA 1
ATOM 669 C C . PRO A 1 86 ? 43.823 -12.819 1.987 1.00 43.16 86 PRO A C 1
ATOM 671 O O . PRO A 1 86 ? 44.418 -12.100 2.794 1.00 43.16 86 PRO A O 1
ATOM 674 N N . ASP A 1 87 ? 43.720 -14.140 2.122 1.00 41.66 87 ASP A N 1
ATOM 675 C CA . ASP A 1 87 ? 44.554 -14.915 3.030 1.00 41.66 87 ASP A CA 1
ATOM 676 C C . ASP A 1 87 ? 46.008 -14.487 2.825 1.00 41.66 87 ASP A C 1
ATOM 678 O O . ASP A 1 87 ? 46.556 -14.567 1.723 1.00 41.66 87 ASP A O 1
ATOM 682 N N . SER A 1 88 ? 46.632 -13.988 3.890 1.00 37.81 88 SER A N 1
ATOM 683 C CA . SER A 1 88 ? 48.075 -13.782 3.898 1.00 37.81 88 SER A CA 1
ATOM 684 C C . SER A 1 88 ? 48.776 -15.132 3.821 1.00 37.81 88 SER A C 1
ATOM 686 O O . SER A 1 88 ? 48.495 -16.022 4.627 1.00 37.81 88 SER A O 1
ATOM 688 N N . PRO A 1 89 ? 49.825 -15.210 2.998 1.00 42.59 89 PRO A N 1
ATOM 689 C CA . PRO A 1 89 ? 51.084 -15.701 3.519 1.00 42.59 89 PRO A CA 1
ATOM 690 C C . PRO A 1 89 ? 52.202 -14.674 3.302 1.00 42.59 89 PRO A C 1
ATOM 692 O O . PRO A 1 89 ? 52.405 -14.148 2.216 1.00 42.59 89 PRO A O 1
ATOM 695 N N . LEU A 1 90 ? 52.882 -14.391 4.411 1.00 39.12 90 LEU A N 1
ATOM 696 C CA . LEU A 1 90 ? 54.292 -14.026 4.577 1.00 39.12 90 LEU A CA 1
ATOM 697 C C . LEU A 1 90 ? 55.093 -13.560 3.337 1.00 39.12 90 LEU A C 1
ATOM 699 O O . LEU A 1 90 ? 55.395 -14.353 2.457 1.00 39.12 90 LEU A O 1
ATOM 703 N N . LEU A 1 91 ? 55.573 -12.310 3.445 1.00 42.91 91 LEU A N 1
ATOM 704 C CA . LEU A 1 91 ? 56.848 -11.753 2.955 1.00 42.91 91 LEU A CA 1
ATOM 705 C C . LEU A 1 91 ? 57.186 -11.913 1.460 1.00 42.91 91 LEU A C 1
ATOM 707 O O . LEU A 1 91 ? 57.636 -12.968 1.045 1.00 42.91 91 LEU A O 1
ATOM 711 N N . GLU A 1 92 ? 57.157 -10.802 0.715 1.00 34.28 92 GLU A N 1
ATOM 712 C CA . GLU A 1 92 ? 58.354 -10.185 0.108 1.00 34.28 92 GLU A CA 1
ATOM 713 C C . GLU A 1 92 ? 58.067 -8.716 -0.255 1.00 34.28 92 GLU A C 1
ATOM 715 O O . GLU A 1 92 ? 56.930 -8.304 -0.485 1.00 34.28 92 GLU A O 1
ATOM 720 N N . ALA A 1 93 ? 59.116 -7.901 -0.191 1.00 38.34 93 ALA A N 1
ATOM 721 C CA . ALA A 1 93 ? 59.088 -6.449 -0.255 1.00 38.34 93 ALA A CA 1
ATOM 722 C C . ALA A 1 93 ? 59.017 -5.900 -1.692 1.00 38.34 93 ALA A C 1
ATOM 724 O O . ALA A 1 93 ? 59.663 -6.428 -2.591 1.00 38.34 93 ALA A O 1
ATOM 725 N N . GLY A 1 94 ? 58.367 -4.740 -1.860 1.00 34.44 94 GLY A N 1
ATOM 726 C CA . GLY A 1 94 ? 58.721 -3.780 -2.912 1.00 34.44 94 GLY A CA 1
ATOM 727 C C . GLY A 1 94 ? 57.567 -3.157 -3.707 1.00 34.44 94 GLY A C 1
ATOM 728 O O . GLY A 1 94 ? 56.800 -3.854 -4.353 1.00 34.44 94 GLY A O 1
ATOM 729 N N . SER A 1 95 ? 57.592 -1.819 -3.752 1.00 34.44 95 SER A N 1
ATOM 730 C CA . SER A 1 95 ? 57.051 -0.924 -4.795 1.00 34.44 95 SER A CA 1
ATOM 731 C C . SER A 1 95 ? 55.615 -0.371 -4.655 1.00 34.44 95 SER A C 1
ATOM 733 O O . SER A 1 95 ? 54.606 -1.012 -4.922 1.00 34.44 95 SER A O 1
ATOM 735 N N . ASP A 1 96 ? 55.600 0.904 -4.248 1.00 33.53 96 ASP A N 1
ATOM 736 C CA . ASP A 1 96 ? 54.880 2.043 -4.842 1.00 33.53 96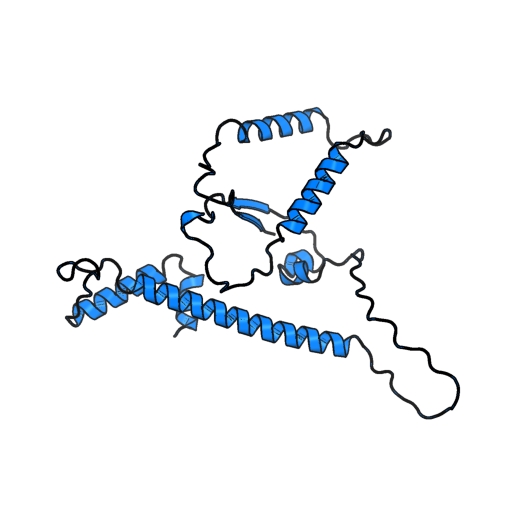 ASP A CA 1
ATOM 737 C C . ASP A 1 96 ? 53.343 2.047 -4.954 1.00 33.53 96 ASP A C 1
ATOM 739 O O . ASP A 1 96 ? 52.725 1.778 -5.978 1.00 33.53 96 ASP A O 1
ATOM 743 N N . ARG A 1 97 ? 52.743 2.540 -3.865 1.00 42.31 97 ARG A N 1
ATOM 744 C CA . ARG A 1 97 ? 51.711 3.597 -3.780 1.00 42.31 97 ARG A CA 1
ATOM 745 C C . ARG A 1 97 ? 50.919 3.928 -5.069 1.00 42.31 97 ARG A C 1
ATOM 747 O O . ARG A 1 97 ? 51.304 4.808 -5.836 1.00 42.31 97 ARG A O 1
ATOM 754 N N . ALA A 1 98 ? 49.695 3.402 -5.159 1.00 36.91 98 ALA A N 1
ATOM 755 C CA . ALA A 1 98 ? 48.595 3.992 -5.933 1.00 36.91 98 ALA A CA 1
ATOM 756 C C . ALA A 1 98 ? 47.352 4.196 -5.032 1.00 36.91 98 ALA A C 1
ATOM 758 O O . ALA A 1 98 ? 47.101 3.367 -4.155 1.00 36.91 98 ALA A O 1
ATOM 759 N N . PRO A 1 99 ? 46.595 5.304 -5.173 1.00 42.94 99 PRO A N 1
ATOM 760 C CA . PRO A 1 99 ? 45.472 5.621 -4.287 1.00 42.94 99 PRO A CA 1
ATOM 761 C C . PRO A 1 99 ? 44.243 4.732 -4.563 1.00 42.94 99 PRO A C 1
ATOM 763 O O . PRO A 1 99 ? 44.056 4.289 -5.696 1.00 42.94 99 PRO A O 1
ATOM 766 N N . PRO A 1 100 ? 43.369 4.499 -3.562 1.00 39.47 100 PRO A N 1
ATOM 767 C CA . PRO A 1 100 ? 42.188 3.663 -3.733 1.00 39.47 100 PRO A CA 1
ATOM 768 C C . PRO A 1 100 ? 41.172 4.334 -4.665 1.00 39.47 100 PRO A C 1
ATOM 770 O O . PRO A 1 100 ? 40.595 5.382 -4.365 1.00 39.47 100 PRO A O 1
ATOM 773 N N . SER A 1 101 ? 40.955 3.701 -5.812 1.00 38.47 101 SER A N 1
ATOM 774 C CA . SER A 1 101 ? 39.855 3.969 -6.733 1.00 38.47 101 SER A CA 1
ATOM 775 C C . SER A 1 101 ? 38.519 3.840 -5.999 1.00 38.47 101 SER A C 1
ATOM 777 O O . SER A 1 101 ? 38.283 2.865 -5.290 1.00 38.47 101 SER A O 1
ATOM 779 N N . LYS A 1 102 ? 37.645 4.836 -6.180 1.00 39.69 102 LYS A N 1
ATOM 780 C CA . LYS A 1 102 ? 36.272 4.893 -5.647 1.00 39.69 102 LYS A CA 1
ATOM 781 C C . LYS A 1 102 ? 35.534 3.553 -5.836 1.00 39.69 102 LYS A C 1
ATOM 783 O O . LYS A 1 102 ? 35.715 2.942 -6.892 1.00 39.69 102 LYS A O 1
ATOM 788 N N . PRO A 1 103 ? 34.654 3.136 -4.904 1.00 38.56 103 PRO A N 1
ATOM 789 C CA . PRO A 1 103 ? 33.817 1.960 -5.105 1.00 38.56 103 PRO A CA 1
ATOM 790 C C . PRO A 1 103 ? 32.951 2.177 -6.348 1.00 38.56 103 PRO A C 1
ATOM 792 O O . PRO A 1 103 ? 32.074 3.041 -6.381 1.00 38.56 103 PRO A O 1
ATOM 795 N N . GLN A 1 104 ? 33.250 1.426 -7.404 1.00 40.12 104 GLN A N 1
ATOM 796 C CA . GLN A 1 104 ? 32.432 1.389 -8.602 1.00 40.12 104 GLN A CA 1
ATOM 797 C C . GLN A 1 104 ? 31.144 0.653 -8.249 1.00 40.12 104 GLN A C 1
ATOM 799 O O . GLN A 1 104 ? 31.122 -0.567 -8.109 1.00 40.12 104 GLN A O 1
ATOM 804 N N . THR A 1 105 ? 30.060 1.405 -8.089 1.00 39.12 105 THR A N 1
ATOM 805 C CA . THR A 1 105 ? 28.707 0.860 -8.065 1.00 39.12 105 THR A CA 1
ATOM 806 C C . THR A 1 105 ? 28.422 0.299 -9.458 1.00 39.12 105 THR A C 1
ATOM 808 O O . THR A 1 105 ? 27.994 1.016 -10.363 1.00 39.12 105 THR A O 1
ATOM 811 N N . VAL A 1 106 ? 28.728 -0.979 -9.673 1.00 44.12 106 VAL A N 1
ATOM 812 C CA . VAL A 1 106 ? 28.329 -1.720 -10.874 1.00 44.12 106 VAL A CA 1
ATOM 813 C C . VAL A 1 106 ? 26.820 -1.971 -10.821 1.00 44.12 106 VAL A C 1
ATOM 815 O O . VAL A 1 106 ? 26.353 -3.075 -10.570 1.00 44.12 106 VAL A O 1
ATOM 818 N N . SER A 1 107 ? 26.036 -0.925 -11.081 1.00 50.12 107 SER A N 1
ATOM 819 C CA . SER A 1 107 ? 24.597 -1.018 -11.354 1.00 50.12 107 SER A CA 1
ATOM 820 C C . SER A 1 107 ? 24.370 -1.453 -12.806 1.00 50.12 107 SER A C 1
ATOM 822 O O . SER A 1 107 ? 23.779 -0.730 -13.607 1.00 50.12 107 SER A O 1
ATOM 824 N N . GLY A 1 108 ? 24.905 -2.617 -13.176 1.00 50.09 108 GLY A N 1
ATOM 825 C CA . GLY A 1 108 ? 24.639 -3.264 -14.457 1.00 50.09 108 GLY A CA 1
ATOM 826 C C . GLY A 1 108 ? 23.487 -4.252 -14.310 1.00 50.09 108 GLY A C 1
ATOM 827 O O . GLY A 1 108 ? 23.532 -5.124 -13.448 1.00 50.09 108 GLY A O 1
ATOM 828 N N . LEU A 1 109 ? 22.448 -4.139 -15.140 1.00 54.38 109 LEU A N 1
ATOM 829 C CA . LEU A 1 109 ? 21.491 -5.233 -15.313 1.00 54.38 109 LEU A CA 1
ATOM 830 C C . LEU A 1 109 ? 22.233 -6.376 -16.017 1.00 54.38 109 LEU A C 1
ATOM 832 O O . LEU A 1 109 ? 22.522 -6.280 -17.209 1.00 54.38 109 LEU A O 1
ATOM 836 N N . PHE A 1 110 ? 22.587 -7.425 -15.279 1.00 54.53 110 PHE A N 1
ATOM 837 C CA . PHE A 1 110 ? 23.223 -8.608 -15.851 1.00 54.53 110 PHE A CA 1
ATOM 838 C C . PHE A 1 110 ? 22.147 -9.557 -16.398 1.00 54.53 110 PHE A C 1
ATOM 840 O O . PHE A 1 110 ? 21.159 -9.821 -15.704 1.00 54.53 110 PHE A O 1
ATOM 847 N N . PRO A 1 111 ? 22.307 -10.086 -17.624 1.00 60.03 111 PRO A N 1
ATOM 848 C CA . PRO A 1 111 ? 21.425 -11.124 -18.143 1.00 60.03 111 PRO A CA 1
ATOM 849 C C . PRO A 1 111 ? 21.341 -12.306 -17.167 1.00 60.03 111 PRO A C 1
ATOM 851 O O . PRO A 1 111 ? 22.365 -12.781 -16.682 1.00 60.03 111 PRO A O 1
ATOM 854 N N . GLY A 1 112 ? 20.124 -12.772 -16.879 1.00 67.44 112 GLY A N 1
ATOM 855 C CA . GLY A 1 112 ? 19.880 -13.959 -16.049 1.00 67.44 112 GLY A CA 1
ATOM 856 C C . GLY A 1 112 ? 19.585 -13.705 -14.567 1.00 67.44 112 GLY A C 1
ATOM 857 O O . GLY A 1 112 ? 19.312 -14.665 -13.852 1.00 67.44 112 GLY A O 1
ATOM 858 N N . ARG A 1 113 ? 19.585 -12.452 -14.080 1.00 71.81 113 ARG A N 1
ATOM 859 C CA . ARG A 1 113 ? 19.163 -12.152 -12.698 1.00 71.81 113 ARG A CA 1
ATOM 860 C C . ARG A 1 113 ? 18.368 -10.852 -12.611 1.00 71.81 113 ARG A C 1
ATOM 862 O O . ARG A 1 113 ? 18.826 -9.803 -13.057 1.00 71.81 113 ARG A O 1
ATOM 869 N N . ALA A 1 114 ? 17.193 -10.910 -11.986 1.00 78.62 114 ALA A N 1
ATOM 870 C CA . ALA A 1 114 ? 16.426 -9.714 -11.655 1.00 78.62 114 ALA A CA 1
ATOM 871 C C . ALA A 1 114 ? 17.176 -8.831 -10.639 1.00 78.62 114 ALA A C 1
ATOM 873 O O . ALA A 1 114 ? 18.018 -9.313 -9.865 1.00 78.62 114 ALA A O 1
ATOM 874 N N . SER A 1 115 ? 16.861 -7.530 -10.622 1.00 78.69 115 SER A N 1
ATOM 875 C CA . SER A 1 115 ? 17.430 -6.603 -9.637 1.00 78.69 115 SER A CA 1
ATOM 876 C C . SER A 1 115 ? 17.138 -7.080 -8.212 1.00 78.69 115 SER A C 1
ATOM 878 O O . SER A 1 115 ? 16.157 -7.785 -7.963 1.00 78.69 115 SER A O 1
ATOM 880 N N . GLN A 1 116 ? 18.002 -6.714 -7.265 1.00 77.06 116 GLN A N 1
ATOM 881 C CA . GLN A 1 116 ? 17.813 -7.074 -5.859 1.00 77.06 116 GLN A CA 1
ATOM 882 C C . GLN A 1 116 ? 16.446 -6.607 -5.342 1.00 77.06 116 GLN A C 1
ATOM 884 O O . GLN A 1 116 ? 15.720 -7.399 -4.759 1.00 77.06 116 GLN A O 1
ATOM 889 N N . SER A 1 117 ? 16.043 -5.383 -5.687 1.00 79.19 117 SER A N 1
ATOM 890 C CA . SER A 1 117 ? 14.759 -4.792 -5.294 1.00 79.19 117 SER A CA 1
ATOM 891 C C . SER A 1 117 ? 13.550 -5.625 -5.740 1.00 79.19 117 SER A C 1
ATOM 893 O O . SER A 1 117 ? 12.582 -5.752 -5.001 1.00 79.19 117 SER A O 1
ATOM 895 N N . LEU A 1 118 ? 13.596 -6.215 -6.942 1.00 81.25 118 LEU A N 1
ATOM 896 C CA . LEU A 1 118 ? 12.523 -7.084 -7.436 1.00 81.25 118 LEU A CA 1
ATOM 897 C C . LEU A 1 118 ? 12.555 -8.458 -6.757 1.00 81.25 118 LEU A C 1
ATOM 899 O O . LEU A 1 118 ? 11.511 -9.000 -6.410 1.00 81.25 118 LEU A O 1
ATOM 903 N N . ARG A 1 119 ? 13.751 -9.000 -6.506 1.00 82.75 119 ARG A N 1
ATOM 904 C CA . ARG A 1 119 ? 13.924 -10.256 -5.760 1.00 82.75 119 ARG A CA 1
ATOM 905 C C . ARG A 1 119 ? 13.452 -10.152 -4.315 1.00 82.75 119 ARG A C 1
ATOM 907 O O . ARG A 1 119 ? 12.913 -11.121 -3.803 1.00 82.75 119 ARG A O 1
ATOM 914 N N . GLU A 1 120 ? 13.609 -8.992 -3.692 1.00 80.94 120 GLU A N 1
ATOM 915 C CA . GLU A 1 120 ? 13.049 -8.694 -2.373 1.00 80.94 120 GLU A CA 1
ATOM 916 C C . GLU A 1 120 ? 11.530 -8.497 -2.421 1.00 80.94 120 GLU A C 1
ATOM 918 O O . GLU A 1 120 ? 10.837 -8.935 -1.508 1.00 80.94 120 GLU A O 1
ATOM 923 N N . ALA A 1 121 ? 11.004 -7.881 -3.486 1.00 81.81 121 ALA A N 1
ATOM 924 C CA . ALA A 1 121 ? 9.563 -7.695 -3.662 1.00 81.81 121 ALA A CA 1
ATOM 925 C C . ALA A 1 121 ? 8.822 -9.032 -3.818 1.00 81.81 121 ALA A C 1
ATOM 927 O O . ALA A 1 121 ? 7.781 -9.240 -3.199 1.00 81.81 121 ALA A O 1
ATOM 928 N N . CYS A 1 122 ? 9.353 -9.942 -4.639 1.00 84.06 122 CYS A N 1
ATOM 929 C CA . CYS A 1 122 ? 8.809 -11.287 -4.789 1.00 84.06 122 CYS A CA 1
ATOM 930 C C . CYS A 1 122 ? 9.913 -12.292 -5.160 1.00 84.06 122 CYS A C 1
ATOM 932 O O . CYS A 1 122 ? 10.239 -12.454 -6.343 1.00 84.06 122 CYS A O 1
ATOM 934 N N . PRO A 1 123 ? 10.461 -13.025 -4.174 1.00 84.25 123 PRO A N 1
ATOM 935 C CA . PRO A 1 123 ? 11.480 -14.041 -4.428 1.00 84.25 123 PRO A CA 1
ATOM 936 C C . PRO A 1 123 ? 10.992 -15.157 -5.356 1.00 84.25 123 PRO A C 1
ATOM 938 O O . PRO A 1 123 ? 11.775 -15.682 -6.142 1.00 84.25 123 PRO A O 1
ATOM 941 N N . ALA A 1 124 ? 9.701 -15.499 -5.287 1.00 83.25 124 ALA A N 1
ATOM 942 C CA . ALA A 1 124 ? 9.111 -16.557 -6.103 1.00 83.25 124 ALA A CA 1
ATOM 943 C C . ALA A 1 124 ? 9.128 -16.204 -7.597 1.00 83.25 124 ALA A C 1
ATOM 945 O O . ALA A 1 124 ? 9.524 -17.024 -8.419 1.00 83.25 124 ALA A O 1
ATOM 946 N N . CYS A 1 125 ? 8.757 -14.969 -7.939 1.00 83.31 125 CYS A N 1
ATOM 947 C CA . CYS A 1 125 ? 8.728 -14.518 -9.327 1.00 83.31 125 CYS A CA 1
ATOM 948 C C . CYS A 1 125 ? 10.132 -14.163 -9.827 1.00 83.31 125 CYS A C 1
ATOM 950 O O . CYS A 1 125 ? 10.571 -14.610 -10.881 1.00 83.31 125 CYS A O 1
ATOM 952 N N . PHE A 1 126 ? 10.888 -13.389 -9.050 1.00 84.12 126 PHE A N 1
ATOM 953 C CA . PHE A 1 126 ? 12.144 -12.802 -9.519 1.00 84.12 126 PHE A CA 1
ATOM 954 C C . PHE A 1 126 ? 13.393 -13.641 -9.195 1.00 84.12 126 PHE A C 1
ATOM 956 O O . PHE A 1 126 ? 14.511 -13.241 -9.528 1.00 84.12 126 PHE A O 1
ATOM 963 N N . GLY A 1 127 ? 13.225 -14.812 -8.576 1.00 77.12 127 GLY A N 1
ATOM 964 C CA . GLY A 1 127 ? 14.300 -15.750 -8.234 1.00 77.12 127 GLY A CA 1
ATOM 965 C C . GLY A 1 127 ? 14.859 -16.568 -9.404 1.00 77.12 127 GLY A C 1
ATOM 966 O O . GLY A 1 127 ? 15.841 -17.279 -9.208 1.00 77.12 127 GLY A O 1
ATOM 967 N N . GLY A 1 128 ? 14.278 -16.456 -10.604 1.00 72.44 128 GLY A N 1
ATOM 968 C CA . GLY A 1 128 ? 14.742 -17.163 -11.807 1.00 72.44 128 GLY A CA 1
ATOM 969 C C . GLY A 1 128 ? 13.647 -17.839 -12.638 1.00 72.44 128 GLY A C 1
ATOM 970 O O . GLY A 1 128 ? 13.982 -18.614 -13.528 1.00 72.44 128 GLY A O 1
ATOM 971 N N . GLY A 1 129 ? 12.368 -17.581 -12.346 1.00 70.75 129 GLY A N 1
ATOM 972 C CA . GLY A 1 129 ? 11.234 -18.059 -13.141 1.00 70.75 129 GLY A CA 1
ATOM 973 C C . GLY A 1 129 ? 10.716 -17.020 -14.137 1.00 70.75 129 GLY A C 1
ATOM 974 O O . GLY A 1 129 ? 11.142 -15.862 -14.134 1.00 70.75 129 GLY A O 1
ATOM 975 N N . ASP A 1 130 ? 9.768 -17.442 -14.974 1.00 76.12 130 ASP A N 1
ATOM 976 C CA . ASP A 1 130 ? 8.951 -16.521 -15.763 1.00 76.12 130 ASP A CA 1
ATOM 977 C C . ASP A 1 130 ? 8.037 -15.708 -14.838 1.00 76.12 130 ASP A C 1
ATOM 979 O O . ASP A 1 130 ? 7.505 -16.225 -13.853 1.00 76.12 130 ASP A O 1
ATOM 983 N N . VAL A 1 131 ? 7.847 -14.427 -15.161 1.00 79.00 131 VAL A N 1
ATOM 984 C CA . VAL A 1 131 ? 7.045 -13.505 -14.350 1.00 79.00 131 VAL A CA 1
ATOM 985 C C . VAL A 1 131 ? 5.849 -13.027 -15.149 1.00 79.00 131 VAL A C 1
ATOM 987 O O . VAL A 1 131 ? 6.000 -12.421 -16.211 1.00 79.00 131 VAL A O 1
ATOM 990 N N . GLN A 1 132 ? 4.659 -13.242 -14.599 1.00 81.25 132 GLN A N 1
ATOM 991 C CA . GLN A 1 132 ? 3.449 -12.574 -15.048 1.00 81.25 132 GLN A CA 1
ATOM 992 C C . GLN A 1 132 ? 3.199 -11.368 -14.143 1.00 81.25 132 GLN A C 1
ATOM 994 O O . GLN A 1 132 ? 3.383 -11.455 -12.937 1.00 81.25 132 GLN A O 1
ATOM 999 N N . LEU A 1 133 ? 2.823 -10.229 -14.726 1.00 84.44 133 LEU A N 1
ATOM 1000 C CA . LEU A 1 133 ? 2.470 -9.027 -13.973 1.00 84.44 133 LEU A CA 1
ATOM 1001 C C . LEU A 1 133 ? 1.046 -8.609 -14.335 1.00 84.44 133 LEU A C 1
ATOM 1003 O O . LEU A 1 133 ? 0.741 -8.370 -15.505 1.00 84.44 133 LEU A O 1
ATOM 1007 N N . GLY A 1 134 ? 0.186 -8.511 -13.327 1.00 86.38 134 GLY A N 1
ATOM 1008 C CA . GLY A 1 134 ? -1.094 -7.819 -13.381 1.00 86.38 134 GLY A CA 1
ATOM 1009 C C . GLY A 1 134 ? -0.931 -6.366 -12.943 1.00 86.38 134 GLY A C 1
ATOM 1010 O O . GLY A 1 134 ? -0.141 -6.054 -12.055 1.00 86.38 134 GLY A O 1
ATOM 1011 N N . GLY A 1 135 ? -1.673 -5.460 -13.571 1.00 86.25 135 GLY A N 1
ATOM 1012 C CA . GLY A 1 135 ? -1.730 -4.059 -13.170 1.00 86.25 135 GLY A CA 1
ATOM 1013 C C . GLY A 1 135 ? -3.155 -3.666 -12.822 1.00 86.25 135 GLY A C 1
ATOM 1014 O O . GLY A 1 135 ? -4.057 -3.930 -13.614 1.00 86.25 135 GLY A O 1
ATOM 1015 N N . ASP A 1 136 ? -3.343 -3.025 -11.673 1.00 84.12 136 ASP A N 1
ATOM 1016 C CA . ASP A 1 136 ? -4.619 -2.426 -11.289 1.00 84.12 136 ASP A CA 1
ATOM 1017 C C . ASP A 1 136 ? -4.448 -0.941 -10.955 1.00 84.12 136 ASP A C 1
ATOM 1019 O O . ASP A 1 136 ? -3.513 -0.523 -10.268 1.00 84.12 136 ASP A O 1
ATOM 1023 N N . GLY A 1 137 ? -5.365 -0.129 -11.472 1.00 79.88 137 GLY A N 1
ATOM 1024 C CA . GLY A 1 137 ? -5.404 1.308 -11.253 1.00 79.88 137 GLY A CA 1
ATOM 1025 C C . GLY A 1 137 ? -6.457 1.656 -10.218 1.00 79.88 137 GLY A C 1
ATOM 1026 O O . GLY A 1 137 ? -7.599 1.946 -10.574 1.00 79.88 137 GLY A O 1
ATOM 1027 N N . CYS A 1 138 ? -6.079 1.711 -8.942 1.00 75.00 138 CYS A N 1
ATOM 1028 C CA . CYS A 1 138 ? -7.003 2.129 -7.901 1.00 75.00 138 CYS A CA 1
ATOM 1029 C C . CYS A 1 138 ? -7.063 3.661 -7.806 1.00 75.00 138 CYS A C 1
ATOM 1031 O O . CYS A 1 138 ? -6.276 4.330 -7.128 1.00 75.00 138 CYS A O 1
ATOM 1033 N N . MET A 1 139 ? -8.060 4.230 -8.481 1.00 70.50 139 MET A N 1
ATOM 1034 C CA . MET A 1 139 ? -8.315 5.671 -8.504 1.00 70.50 139 MET A CA 1
ATOM 1035 C C . MET A 1 139 ? -8.924 6.227 -7.205 1.00 70.50 139 MET A C 1
ATOM 1037 O O . MET A 1 139 ? -9.106 7.437 -7.104 1.00 70.50 139 MET A O 1
ATOM 1041 N N . GLY A 1 140 ? -9.246 5.383 -6.219 1.00 68.00 140 GLY A N 1
ATOM 1042 C CA . GLY A 1 140 ? -9.778 5.812 -4.918 1.00 68.00 140 GLY A CA 1
ATOM 1043 C C . GLY A 1 140 ? -8.710 6.326 -3.947 1.00 68.00 140 GLY A C 1
ATOM 1044 O O . GLY A 1 140 ? -9.012 7.144 -3.080 1.00 68.00 140 GLY A O 1
ATOM 1045 N N . TYR A 1 141 ? -7.455 5.896 -4.107 1.00 72.31 141 TYR A N 1
ATOM 1046 C CA . TYR A 1 141 ? -6.338 6.349 -3.277 1.00 72.31 141 TYR A CA 1
ATOM 1047 C C . TYR A 1 141 ? -5.774 7.660 -3.823 1.00 72.31 141 TYR A C 1
ATOM 1049 O O . TYR A 1 141 ? -4.834 7.665 -4.615 1.00 72.31 141 TYR A O 1
ATOM 1057 N N . ARG A 1 142 ? -6.382 8.778 -3.425 1.00 76.31 142 ARG A N 1
ATOM 1058 C CA . ARG A 1 142 ? -5.959 10.126 -3.816 1.00 76.31 142 ARG A CA 1
ATOM 1059 C C . ARG A 1 142 ? -5.636 10.950 -2.587 1.00 76.31 142 ARG A C 1
ATOM 1061 O O . ARG A 1 142 ? -6.340 10.865 -1.580 1.00 76.31 142 ARG A O 1
ATOM 1068 N N . HIS A 1 143 ? -4.614 11.782 -2.693 1.00 78.88 143 HIS A N 1
ATOM 1069 C CA . HIS A 1 143 ? -4.313 12.755 -1.661 1.00 78.88 143 HIS A CA 1
ATOM 1070 C C . HIS A 1 143 ? -5.121 14.041 -1.890 1.00 78.88 143 HIS A C 1
ATOM 1072 O O . HIS A 1 143 ? -5.217 14.562 -3.002 1.00 78.88 143 HIS A O 1
ATOM 1078 N N . LEU A 1 144 ? -5.814 14.488 -0.839 1.00 79.75 144 LEU A N 1
ATOM 1079 C CA . LEU A 1 144 ? -6.669 15.672 -0.863 1.00 79.75 144 LEU A CA 1
ATOM 1080 C C . LEU A 1 144 ? -5.801 16.908 -0.607 1.00 79.75 144 LEU A C 1
ATOM 1082 O O . LEU A 1 144 ? -5.316 17.083 0.505 1.00 79.75 144 LEU A O 1
ATOM 1086 N N . CYS A 1 145 ? -5.691 17.818 -1.577 1.00 79.50 145 CYS A N 1
ATOM 1087 C CA . CYS A 1 145 ? -4.856 19.022 -1.480 1.00 79.50 145 CYS A CA 1
ATOM 1088 C C . CYS A 1 145 ? -5.150 19.861 -0.225 1.00 79.50 145 CYS A C 1
ATOM 1090 O O . CYS A 1 145 ? -4.250 20.456 0.358 1.00 79.50 145 CYS A O 1
ATOM 1092 N N . ALA A 1 146 ? -6.417 19.916 0.200 1.00 80.50 146 ALA A N 1
ATOM 1093 C CA . ALA A 1 146 ? -6.842 20.684 1.371 1.00 80.50 146 ALA A CA 1
ATOM 1094 C C . ALA A 1 146 ? -6.395 20.077 2.714 1.00 80.50 146 ALA A C 1
ATOM 1096 O O . ALA A 1 146 ? -6.426 20.775 3.724 1.00 80.50 146 ALA A O 1
ATOM 1097 N N . ALA A 1 147 ? -6.012 18.796 2.744 1.00 79.75 147 ALA A N 1
ATOM 1098 C CA . ALA A 1 147 ? -5.528 18.139 3.956 1.00 79.75 147 ALA A CA 1
ATOM 1099 C C . ALA A 1 147 ? -4.089 18.552 4.315 1.00 79.75 147 ALA A C 1
ATOM 1101 O O . ALA A 1 147 ? -3.698 18.409 5.473 1.00 79.75 147 ALA A O 1
ATOM 1102 N N . GLY A 1 148 ? -3.341 19.107 3.351 1.00 81.12 148 GLY A N 1
ATOM 1103 C CA . GLY A 1 148 ? -1.919 19.405 3.497 1.00 81.12 148 GLY A CA 1
ATOM 1104 C C . GLY A 1 148 ? -1.063 18.143 3.609 1.00 81.12 148 GLY A C 1
ATOM 1105 O O . GLY A 1 148 ? -1.572 17.025 3.626 1.00 81.12 148 GLY A O 1
ATOM 1106 N N . ASP A 1 149 ? 0.250 18.327 3.704 1.00 80.00 149 ASP A N 1
ATOM 1107 C CA . ASP A 1 149 ? 1.174 17.202 3.812 1.00 80.00 149 ASP A CA 1
ATOM 1108 C C . ASP A 1 149 ? 1.147 16.610 5.225 1.00 80.00 149 ASP A C 1
ATOM 1110 O O . ASP A 1 149 ? 1.368 17.296 6.228 1.00 80.00 149 ASP A O 1
ATOM 1114 N N . SER A 1 150 ? 0.899 15.303 5.311 1.00 73.62 150 SER A N 1
ATOM 1115 C CA . SER A 1 150 ? 1.100 14.559 6.554 1.00 73.62 150 SER A CA 1
ATOM 1116 C C . SER A 1 150 ? 2.596 14.505 6.887 1.00 73.62 150 SER A C 1
ATOM 1118 O O . SER A 1 150 ? 3.414 14.346 5.976 1.00 73.62 150 SER A O 1
ATOM 1120 N N . PRO A 1 151 ? 2.989 14.535 8.177 1.00 79.81 151 PRO A N 1
ATOM 1121 C CA . PRO A 1 151 ? 4.346 14.161 8.555 1.00 79.81 151 PRO A CA 1
ATOM 1122 C C . PRO A 1 151 ? 4.683 12.779 7.984 1.00 79.81 151 PRO A C 1
ATOM 1124 O O . PRO A 1 151 ? 3.839 11.876 7.979 1.00 79.81 151 PRO A O 1
ATOM 1127 N N . ILE A 1 152 ? 5.914 12.622 7.496 1.00 75.25 152 ILE A N 1
ATOM 1128 C CA . ILE A 1 152 ? 6.393 11.359 6.932 1.00 75.25 152 ILE A CA 1
ATOM 1129 C C . ILE A 1 152 ? 6.486 10.344 8.072 1.00 75.25 152 ILE A C 1
ATOM 1131 O O . ILE A 1 152 ? 7.346 10.454 8.942 1.00 75.25 152 ILE A O 1
ATOM 1135 N N . PHE A 1 153 ? 5.587 9.364 8.070 1.00 75.94 153 PHE A N 1
ATOM 1136 C CA . PHE A 1 153 ? 5.563 8.275 9.053 1.00 75.94 153 PHE A CA 1
ATOM 1137 C C . PHE A 1 153 ? 5.984 6.926 8.458 1.00 75.94 153 PHE A C 1
ATOM 1139 O O . PHE A 1 153 ? 6.188 5.969 9.200 1.00 75.94 153 PHE A O 1
ATOM 1146 N N . PHE A 1 154 ? 6.083 6.837 7.130 1.00 76.12 154 PHE A N 1
ATOM 1147 C CA . PHE A 1 154 ? 6.433 5.619 6.413 1.00 76.12 154 PHE A CA 1
ATOM 1148 C C . PHE A 1 154 ? 7.138 5.961 5.101 1.00 76.12 154 PHE A C 1
ATOM 1150 O O . PHE A 1 154 ? 6.685 6.831 4.355 1.00 76.12 154 PHE A O 1
ATOM 1157 N N . THR A 1 155 ? 8.227 5.250 4.812 1.00 78.31 155 THR A N 1
ATOM 1158 C CA . THR A 1 155 ? 8.945 5.363 3.541 1.00 78.31 155 THR A CA 1
ATOM 1159 C C . THR A 1 155 ? 8.587 4.162 2.668 1.00 78.31 155 THR A C 1
ATOM 1161 O O . THR A 1 155 ? 9.015 3.045 2.973 1.00 78.31 155 THR A O 1
ATOM 1164 N N . PRO A 1 156 ? 7.815 4.349 1.583 1.00 78.12 156 PRO A N 1
ATOM 1165 C CA . PRO A 1 156 ? 7.420 3.241 0.730 1.00 78.12 156 PRO A CA 1
ATOM 1166 C C . PRO A 1 156 ? 8.621 2.668 -0.027 1.00 78.12 156 PRO A C 1
ATOM 1168 O O . PRO A 1 156 ? 9.304 3.380 -0.757 1.00 78.12 156 PRO A O 1
ATOM 1171 N N . LYS A 1 157 ? 8.851 1.357 0.110 1.00 77.62 157 LYS A N 1
ATOM 1172 C CA . LYS A 1 157 ? 9.981 0.661 -0.533 1.00 77.62 157 LYS A CA 1
ATOM 1173 C C . LYS A 1 157 ? 9.771 0.401 -2.026 1.00 77.62 157 LYS A C 1
ATOM 1175 O O . LYS A 1 157 ? 10.717 0.461 -2.801 1.00 77.62 157 LYS A O 1
ATOM 1180 N N . PHE A 1 158 ? 8.531 0.123 -2.429 1.00 82.88 158 PHE A N 1
ATOM 1181 C CA . PHE A 1 158 ? 8.195 -0.326 -3.788 1.00 82.88 158 PHE A CA 1
ATOM 1182 C C . PHE A 1 158 ? 7.480 0.735 -4.632 1.00 82.88 158 PHE A C 1
ATOM 1184 O O . PHE A 1 158 ? 6.965 0.434 -5.706 1.00 82.88 158 PHE A O 1
ATOM 1191 N N . PHE A 1 159 ? 7.445 1.983 -4.163 1.00 85.81 159 PHE A N 1
ATOM 1192 C CA . PHE A 1 159 ? 6.923 3.082 -4.966 1.00 85.81 159 PHE A CA 1
ATOM 1193 C C . PHE A 1 159 ? 7.991 3.570 -5.937 1.00 85.81 159 PHE A C 1
ATOM 1195 O O . PHE A 1 159 ? 9.129 3.842 -5.558 1.00 85.81 159 PHE A O 1
ATOM 1202 N N . VAL A 1 160 ? 7.604 3.716 -7.201 1.00 85.38 160 VAL A N 1
ATOM 1203 C CA . VAL A 1 160 ? 8.470 4.316 -8.214 1.00 85.38 160 VAL A CA 1
ATOM 1204 C C . VAL A 1 160 ? 8.451 5.837 -8.020 1.00 85.38 160 VAL A C 1
ATOM 1206 O O . VAL A 1 160 ? 7.369 6.426 -8.073 1.00 85.38 160 VAL A O 1
ATOM 1209 N N . PRO A 1 161 ? 9.608 6.497 -7.824 1.00 85.75 161 PRO A N 1
ATOM 1210 C CA . PRO A 1 161 ? 9.653 7.946 -7.661 1.00 85.75 161 PRO A CA 1
ATOM 1211 C C . PRO A 1 161 ? 9.079 8.675 -8.878 1.00 85.75 161 PRO A C 1
ATOM 1213 O O . PRO A 1 161 ? 9.333 8.283 -10.022 1.00 85.75 161 PRO A O 1
ATOM 1216 N N . GLU A 1 162 ? 8.383 9.793 -8.654 1.00 83.38 162 GLU A N 1
ATOM 1217 C CA . GLU A 1 162 ? 7.776 10.585 -9.734 1.00 83.38 162 GLU A CA 1
ATOM 1218 C C . GLU A 1 162 ? 8.811 11.012 -10.785 1.00 83.38 162 GLU A C 1
ATOM 1220 O O . GLU A 1 162 ? 8.555 10.947 -11.987 1.00 83.38 162 GLU A O 1
ATOM 1225 N N . ALA A 1 163 ? 10.023 11.371 -10.353 1.00 87.50 163 ALA A N 1
ATOM 1226 C CA . ALA A 1 163 ? 11.117 11.719 -11.255 1.00 87.50 163 ALA A CA 1
ATOM 1227 C C . ALA A 1 163 ? 11.454 10.578 -12.234 1.00 87.50 163 ALA A C 1
ATOM 1229 O O . ALA A 1 163 ? 11.664 10.820 -13.425 1.00 87.50 163 ALA A O 1
ATOM 1230 N N . THR A 1 164 ? 11.450 9.329 -11.759 1.00 88.38 164 THR A N 1
ATOM 1231 C CA . THR A 1 164 ? 11.680 8.139 -12.586 1.00 88.38 164 THR A CA 1
ATOM 1232 C C . THR A 1 164 ? 10.518 7.913 -13.548 1.00 88.38 164 THR A C 1
ATOM 1234 O O . THR A 1 164 ? 10.749 7.700 -14.740 1.00 88.38 164 THR A O 1
ATOM 1237 N N . VAL A 1 165 ? 9.274 8.033 -13.070 1.00 86.62 165 VAL A N 1
ATOM 1238 C CA . VAL A 1 165 ? 8.073 7.943 -13.921 1.00 86.62 165 VAL A CA 1
ATOM 1239 C C . VAL A 1 165 ? 8.133 8.987 -15.039 1.00 86.62 165 VAL A C 1
ATOM 1241 O O . VAL A 1 165 ? 7.958 8.658 -16.2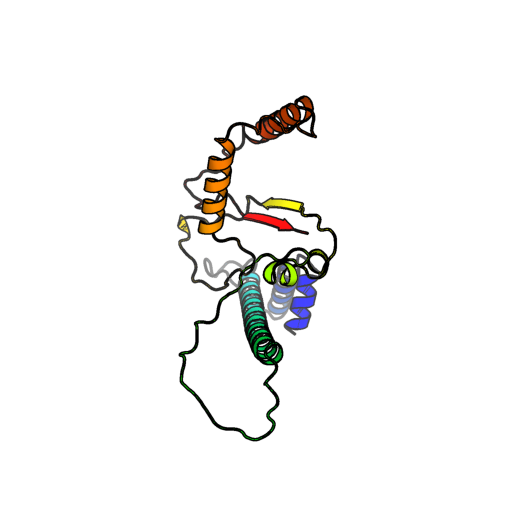13 1.00 86.62 165 VAL A O 1
ATOM 1244 N N . ARG A 1 166 ? 8.481 10.231 -14.702 1.00 88.31 166 ARG A N 1
ATOM 1245 C CA . ARG A 1 166 ? 8.633 11.334 -15.654 1.00 88.31 166 ARG A CA 1
ATOM 1246 C C . ARG A 1 166 ? 9.753 11.075 -16.659 1.00 88.31 166 ARG A C 1
ATOM 1248 O O . ARG A 1 166 ? 9.577 11.324 -17.850 1.00 88.31 166 ARG A O 1
ATOM 1255 N N . GLN A 1 167 ? 10.891 10.539 -16.221 1.00 90.75 167 GLN A N 1
ATOM 1256 C CA . GLN A 1 167 ? 11.989 10.176 -17.120 1.00 90.75 167 GLN A CA 1
ATOM 1257 C C . GLN A 1 167 ? 11.564 9.087 -18.117 1.00 90.75 167 GLN A C 1
ATOM 1259 O O . GLN A 1 167 ? 11.856 9.193 -19.311 1.00 90.75 167 GLN A O 1
ATOM 1264 N N . VAL A 1 168 ? 10.845 8.060 -17.656 1.00 89.06 168 VAL A N 1
ATOM 1265 C CA . VAL A 1 168 ? 10.287 7.013 -18.524 1.00 89.06 168 VAL A CA 1
ATOM 1266 C C . VAL A 1 168 ? 9.266 7.607 -19.494 1.00 89.06 168 VAL A C 1
ATOM 1268 O O . VAL A 1 168 ? 9.324 7.312 -20.687 1.00 89.06 168 VAL A O 1
ATOM 1271 N N . GLN A 1 169 ? 8.398 8.509 -19.032 1.00 84.44 169 GLN A N 1
ATOM 1272 C CA . GLN A 1 169 ? 7.432 9.204 -19.882 1.00 84.44 169 GLN A CA 1
ATOM 1273 C C . GLN A 1 169 ? 8.123 9.997 -21.000 1.00 84.44 169 GLN A C 1
ATOM 1275 O O . GLN A 1 169 ? 7.715 9.907 -22.159 1.00 84.44 169 GLN A O 1
ATOM 1280 N N . LEU A 1 170 ? 9.205 10.717 -20.685 1.00 91.88 170 LEU A N 1
ATOM 1281 C CA . LEU A 1 170 ? 10.011 11.431 -21.678 1.00 91.88 170 LEU A CA 1
ATOM 1282 C C . LEU A 1 170 ? 10.661 10.472 -22.682 1.00 91.88 170 LEU A C 1
ATOM 1284 O O . LEU A 1 170 ? 10.638 10.740 -23.883 1.00 91.88 170 LEU A O 1
ATOM 1288 N N . ARG A 1 171 ? 11.189 9.331 -22.219 1.00 91.88 171 ARG A N 1
ATOM 1289 C CA . ARG A 1 171 ? 11.759 8.293 -23.096 1.00 91.88 171 ARG A CA 1
ATOM 1290 C C . ARG A 1 171 ? 10.711 7.698 -24.035 1.00 91.88 171 ARG A C 1
ATOM 1292 O O . ARG A 1 171 ? 10.987 7.565 -25.223 1.00 91.88 171 ARG A O 1
ATOM 1299 N N . ILE A 1 172 ? 9.513 7.387 -23.537 1.00 87.69 172 ILE A N 1
ATOM 1300 C CA . ILE A 1 172 ? 8.398 6.881 -24.352 1.00 87.69 172 ILE A CA 1
ATOM 1301 C C . ILE A 1 172 ? 7.971 7.935 -25.375 1.00 87.69 172 ILE A C 1
ATOM 1303 O O . ILE A 1 172 ? 7.793 7.616 -26.549 1.00 87.69 172 ILE A O 1
ATOM 1307 N N . ALA A 1 173 ? 7.842 9.197 -24.962 1.00 87.81 173 ALA A N 1
ATOM 1308 C CA . ALA A 1 173 ? 7.492 10.288 -25.864 1.00 87.81 173 ALA A CA 1
ATOM 1309 C C . ALA A 1 173 ? 8.552 10.490 -26.960 1.00 87.81 173 ALA A C 1
ATOM 1311 O O . ALA A 1 173 ? 8.199 10.705 -28.117 1.00 87.81 173 ALA A O 1
ATOM 1312 N N . ALA A 1 174 ? 9.839 10.386 -26.621 1.00 89.81 174 ALA A N 1
ATOM 1313 C CA . ALA A 1 174 ? 10.928 10.440 -27.592 1.00 89.81 174 ALA A CA 1
ATOM 1314 C C . ALA A 1 174 ? 10.902 9.237 -28.548 1.00 89.81 174 ALA A C 1
ATOM 1316 O O . ALA A 1 174 ? 11.021 9.422 -29.756 1.00 89.81 174 ALA A O 1
ATOM 1317 N N . ALA A 1 175 ? 10.680 8.025 -28.032 1.00 87.06 175 ALA A N 1
ATOM 1318 C CA . ALA A 1 175 ? 10.577 6.810 -28.839 1.00 87.06 175 ALA A CA 1
ATOM 1319 C C . ALA A 1 175 ? 9.391 6.863 -29.815 1.00 87.06 175 ALA A C 1
ATOM 1321 O O . ALA A 1 175 ? 9.542 6.499 -30.975 1.00 87.06 175 ALA A O 1
ATOM 1322 N N . ARG A 1 176 ? 8.240 7.397 -29.388 1.00 82.81 176 ARG A N 1
ATOM 1323 C CA . ARG A 1 176 ? 7.057 7.590 -30.248 1.00 82.81 176 ARG A CA 1
ATOM 1324 C C . ARG A 1 176 ? 7.289 8.558 -31.407 1.00 82.81 176 ARG A C 1
ATOM 1326 O O . ARG A 1 176 ? 6.575 8.484 -32.397 1.00 82.81 176 ARG A O 1
ATOM 1333 N N . LYS A 1 177 ? 8.258 9.470 -31.289 1.00 85.19 177 LYS A N 1
ATOM 1334 C CA . LYS A 1 177 ? 8.637 10.387 -32.375 1.00 85.19 177 LYS A CA 1
ATOM 1335 C C . LYS A 1 177 ? 9.567 9.738 -33.400 1.00 85.19 177 LYS A C 1
ATOM 1337 O O . LYS A 1 177 ? 9.783 10.322 -34.458 1.00 85.19 177 LYS A O 1
ATOM 1342 N N . GLN A 1 178 ? 10.154 8.580 -33.095 1.00 83.12 178 GLN A N 1
ATOM 1343 C CA . GLN A 1 178 ? 11.040 7.901 -34.032 1.00 83.12 178 GLN A CA 1
ATOM 1344 C C . GLN A 1 178 ? 10.220 7.189 -35.114 1.00 83.12 178 GLN A C 1
ATOM 1346 O O . GLN A 1 178 ? 9.209 6.560 -34.796 1.00 83.12 178 GLN A O 1
ATOM 1351 N N . PRO A 1 179 ? 10.642 7.260 -36.390 1.00 76.69 179 PRO A N 1
ATOM 1352 C CA . PRO A 1 179 ? 9.979 6.514 -37.445 1.00 76.69 179 PRO A CA 1
ATOM 1353 C C . PRO A 1 179 ? 10.127 5.004 -37.196 1.00 76.69 179 PRO A C 1
ATOM 1355 O O . PRO A 1 179 ? 11.147 4.566 -36.648 1.00 76.69 179 PRO A O 1
ATOM 1358 N N . PRO A 1 180 ? 9.141 4.191 -37.613 1.00 73.94 180 PRO A N 1
ATOM 1359 C CA . PRO A 1 180 ? 9.235 2.743 -37.505 1.00 73.94 180 PRO A CA 1
ATOM 1360 C C . PRO A 1 180 ? 10.495 2.238 -38.217 1.00 73.94 180 PRO A C 1
ATOM 1362 O O . PRO A 1 180 ? 10.889 2.738 -39.276 1.00 73.94 180 PRO A O 1
ATOM 1365 N N . LYS A 1 181 ? 11.154 1.240 -37.621 1.00 78.88 181 LYS A N 1
ATOM 1366 C CA . LYS A 1 181 ? 12.342 0.621 -38.217 1.00 78.88 181 LYS A CA 1
ATOM 1367 C C . LYS A 1 181 ? 11.937 -0.015 -39.548 1.00 78.88 181 LYS A C 1
ATOM 1369 O O . LYS A 1 181 ? 11.144 -0.949 -39.557 1.00 78.88 181 LYS A O 1
ATOM 1374 N N . ARG A 1 182 ? 12.516 0.466 -40.655 1.00 68.75 182 ARG A N 1
ATOM 1375 C CA . ARG A 1 182 ? 12.150 0.082 -42.037 1.00 68.75 182 ARG A CA 1
ATOM 1376 C C . ARG A 1 182 ? 12.157 -1.426 -42.319 1.00 68.75 182 ARG A C 1
ATOM 1378 O O . ARG A 1 182 ? 11.457 -1.862 -43.219 1.00 68.75 182 ARG A O 1
ATOM 1385 N N . ASN A 1 183 ? 12.918 -2.202 -41.550 1.00 77.75 183 ASN A N 1
ATOM 1386 C CA . ASN A 1 183 ? 13.141 -3.628 -41.799 1.00 77.75 183 ASN A CA 1
ATOM 1387 C C . ASN A 1 183 ? 12.496 -4.538 -40.737 1.00 77.75 183 ASN A C 1
ATOM 1389 O O . ASN A 1 183 ? 12.876 -5.699 -40.624 1.00 77.75 183 ASN A O 1
ATOM 1393 N N . VAL A 1 184 ? 11.576 -4.020 -39.917 1.00 78.06 184 VAL A N 1
ATOM 1394 C CA . VAL A 1 184 ? 10.871 -4.821 -38.908 1.00 78.06 184 VAL A CA 1
ATOM 1395 C C . VAL A 1 184 ? 9.430 -5.005 -39.354 1.00 78.06 184 VAL A C 1
ATOM 1397 O O . VAL A 1 184 ? 8.651 -4.055 -39.341 1.00 78.06 184 VAL A O 1
ATOM 1400 N N . VAL A 1 185 ? 9.081 -6.233 -39.734 1.00 76.31 185 VAL A N 1
ATOM 1401 C CA . VAL A 1 185 ? 7.685 -6.630 -39.926 1.00 76.31 185 VAL A CA 1
ATOM 1402 C C . VAL A 1 185 ? 7.071 -6.810 -38.533 1.00 76.31 185 VAL A C 1
ATOM 1404 O O . VAL A 1 185 ? 7.608 -7.595 -37.746 1.00 76.31 185 VAL A O 1
ATOM 1407 N N . PRO A 1 186 ? 6.003 -6.076 -38.177 1.00 73.06 186 PRO A N 1
ATOM 1408 C CA . PRO A 1 186 ? 5.317 -6.277 -36.908 1.00 73.06 186 PRO A CA 1
ATOM 1409 C C . PRO A 1 186 ? 4.818 -7.721 -36.807 1.00 73.06 186 PRO A C 1
ATOM 1411 O O . PRO A 1 186 ? 4.166 -8.215 -37.720 1.00 73.06 186 PRO A O 1
ATOM 1414 N N . ALA A 1 187 ? 5.108 -8.396 -35.693 1.00 83.50 187 ALA A N 1
ATOM 1415 C CA . ALA A 1 187 ? 4.583 -9.741 -35.436 1.00 83.50 187 ALA A CA 1
ATOM 1416 C C . ALA A 1 187 ? 3.061 -9.740 -35.208 1.00 83.50 187 ALA A C 1
ATOM 1418 O O . ALA A 1 187 ? 2.402 -10.763 -35.367 1.00 83.50 187 ALA A O 1
ATOM 1419 N N . VAL A 1 188 ? 2.515 -8.586 -34.819 1.00 83.38 188 VAL A N 1
ATOM 1420 C CA . VAL A 1 188 ? 1.090 -8.391 -34.567 1.00 83.38 188 VAL A CA 1
ATOM 1421 C C . VAL A 1 188 ? 0.465 -7.722 -35.792 1.00 83.38 188 VAL A C 1
ATOM 1423 O O . VAL A 1 188 ? 0.952 -6.659 -36.190 1.00 83.38 188 VAL A O 1
ATOM 1426 N N . PRO A 1 189 ? -0.595 -8.307 -36.378 1.00 86.44 189 PRO A N 1
ATOM 1427 C CA . PRO A 1 189 ? -1.315 -7.697 -37.487 1.00 86.44 189 PRO A CA 1
ATOM 1428 C C . PRO A 1 189 ? -1.862 -6.309 -37.115 1.00 86.44 189 PRO A C 1
ATOM 1430 O O . PRO A 1 189 ? -2.297 -6.106 -35.973 1.00 86.44 189 PRO A O 1
ATOM 1433 N N . PRO A 1 190 ? -1.852 -5.346 -38.052 1.00 79.94 190 PRO A N 1
ATOM 1434 C CA . PRO A 1 190 ? -2.290 -3.979 -37.786 1.00 79.94 190 PRO A CA 1
ATOM 1435 C C . PRO A 1 190 ? -3.758 -3.910 -37.348 1.00 79.94 190 PRO A C 1
ATOM 1437 O O . PRO A 1 190 ? -4.092 -3.091 -36.500 1.00 79.94 190 PRO A O 1
ATOM 1440 N N . GLU A 1 191 ? -4.611 -4.827 -37.811 1.00 84.25 191 GLU A N 1
ATOM 1441 C CA . GLU A 1 191 ? -6.031 -4.867 -37.449 1.00 84.25 191 GLU A CA 1
ATOM 1442 C C . GLU A 1 191 ? -6.233 -5.108 -35.944 1.00 84.25 191 GLU A C 1
ATOM 1444 O O . GLU A 1 191 ? -7.138 -4.546 -35.328 1.00 84.25 191 GLU A O 1
ATOM 1449 N N . VAL A 1 192 ? -5.361 -5.917 -35.330 1.00 82.06 192 VAL A N 1
ATOM 1450 C CA . VAL A 1 192 ? -5.386 -6.191 -33.886 1.00 82.06 192 VAL A CA 1
ATOM 1451 C C . VAL A 1 192 ? -4.903 -4.972 -33.102 1.00 82.06 192 VAL A C 1
ATOM 1453 O O . VAL A 1 192 ? -5.458 -4.656 -32.051 1.00 82.06 192 VAL A O 1
ATOM 1456 N N . LEU A 1 193 ? -3.889 -4.266 -33.611 1.00 80.56 193 LEU A N 1
ATOM 1457 C CA . LEU A 1 193 ? -3.391 -3.037 -32.988 1.00 80.56 193 LEU A CA 1
ATOM 1458 C C . LEU A 1 193 ? -4.450 -1.928 -33.024 1.00 80.56 193 LEU A C 1
ATOM 1460 O O . LEU A 1 193 ? -4.685 -1.284 -32.000 1.00 80.56 193 LEU A O 1
ATOM 1464 N N . ASP A 1 194 ? -5.132 -1.769 -34.157 1.00 81.19 194 ASP A N 1
ATOM 1465 C CA . ASP A 1 194 ? -6.198 -0.784 -34.338 1.00 81.19 194 ASP A CA 1
ATOM 1466 C C . ASP A 1 194 ? -7.411 -1.096 -33.450 1.00 81.19 194 ASP A C 1
ATOM 1468 O O . ASP A 1 194 ? -7.947 -0.201 -32.791 1.00 81.19 194 ASP A O 1
ATOM 1472 N N . ALA A 1 195 ? -7.813 -2.370 -33.359 1.00 78.38 195 ALA A N 1
ATOM 1473 C CA . ALA A 1 195 ? -8.873 -2.806 -32.452 1.00 78.38 195 ALA A CA 1
ATOM 1474 C C . ALA A 1 195 ? -8.509 -2.540 -30.979 1.00 78.38 195 ALA A C 1
ATOM 1476 O O . ALA A 1 195 ? -9.326 -2.011 -30.223 1.00 78.38 195 ALA A O 1
ATOM 1477 N N . CYS A 1 196 ? -7.269 -2.832 -30.572 1.00 76.44 196 CYS A N 1
ATOM 1478 C CA . CYS A 1 196 ? -6.767 -2.522 -29.232 1.00 76.44 196 CYS A CA 1
ATOM 1479 C C . CYS A 1 196 ? -6.760 -1.011 -28.944 1.00 76.44 196 CYS A C 1
ATOM 1481 O O . CYS A 1 196 ? -7.131 -0.596 -27.844 1.00 76.44 196 CYS A O 1
ATOM 1483 N N . GLU A 1 197 ? -6.379 -0.169 -29.912 1.00 74.88 197 GLU A N 1
ATOM 1484 C CA . GLU A 1 197 ? -6.430 1.288 -29.750 1.00 74.88 197 GLU A CA 1
ATOM 1485 C C . GLU A 1 197 ? -7.873 1.790 -29.586 1.00 74.88 197 GLU A C 1
ATOM 1487 O O . GLU A 1 197 ? -8.139 2.645 -28.737 1.00 74.88 197 GLU A O 1
ATOM 1492 N N . GLN A 1 198 ? -8.817 1.251 -30.361 1.00 72.31 198 GLN A N 1
ATOM 1493 C CA . GLN A 1 198 ? -10.235 1.606 -30.266 1.00 72.31 198 GLN A CA 1
ATOM 1494 C C . GLN A 1 198 ? -10.844 1.187 -28.921 1.00 72.31 198 GLN A C 1
ATOM 1496 O O . GLN A 1 198 ? -11.550 1.983 -28.297 1.00 72.31 198 GLN A O 1
ATOM 1501 N N . LEU A 1 199 ? -10.501 -0.005 -28.421 1.00 63.25 199 LEU A N 1
ATOM 1502 C CA . LEU A 1 199 ? -10.886 -0.455 -27.079 1.00 63.25 199 LEU A CA 1
ATOM 1503 C C . LEU A 1 199 ? -10.291 0.445 -25.984 1.00 63.25 199 LEU A C 1
ATOM 1505 O O . LEU A 1 199 ? -10.968 0.758 -25.007 1.00 63.25 199 LEU A O 1
ATOM 1509 N N . PHE A 1 200 ? -9.062 0.938 -26.165 1.00 62.06 200 PHE A N 1
ATOM 1510 C CA . PHE A 1 200 ? -8.445 1.891 -25.239 1.00 62.06 200 PHE A CA 1
ATOM 1511 C C . PHE A 1 200 ? -9.100 3.285 -25.293 1.00 62.06 200 PHE A C 1
ATOM 1513 O O . PHE A 1 200 ? -9.233 3.948 -24.263 1.00 62.06 200 PHE A O 1
ATOM 1520 N N . LYS A 1 201 ? -9.543 3.748 -26.472 1.00 49.62 201 LYS A N 1
ATOM 1521 C CA . LYS A 1 201 ? -10.283 5.017 -26.623 1.00 49.62 201 LYS A CA 1
ATOM 1522 C C . LYS A 1 201 ? -11.647 4.987 -25.932 1.00 49.62 201 LYS A C 1
ATOM 1524 O O . LYS A 1 201 ? -12.028 5.998 -25.346 1.00 49.62 201 LYS A O 1
ATOM 1529 N N . ALA A 1 202 ? -12.327 3.839 -25.894 1.00 44.50 202 ALA A N 1
ATOM 1530 C CA . ALA A 1 202 ? -13.575 3.685 -25.141 1.00 44.50 202 ALA A CA 1
ATOM 1531 C C . ALA A 1 202 ? -13.405 3.951 -23.628 1.00 44.50 202 ALA A C 1
ATOM 1533 O O . ALA A 1 202 ? -14.349 4.392 -22.977 1.00 44.50 202 ALA A O 1
ATOM 1534 N N . ALA A 1 203 ? -12.194 3.781 -23.083 1.00 45.81 203 ALA A N 1
ATOM 1535 C CA . ALA A 1 203 ? -11.864 4.111 -21.694 1.00 45.81 203 ALA A CA 1
ATOM 1536 C C . ALA A 1 203 ? -11.503 5.598 -21.465 1.00 45.81 203 ALA A C 1
ATOM 1538 O O . ALA A 1 203 ? -11.304 6.013 -20.326 1.00 45.81 203 ALA A O 1
ATOM 1539 N N . LYS A 1 204 ? -11.382 6.414 -22.526 1.00 50.00 204 LYS A N 1
ATOM 1540 C CA . LYS A 1 204 ? -10.905 7.809 -22.450 1.00 50.00 204 LYS A CA 1
ATOM 1541 C C . LYS A 1 204 ? -12.002 8.872 -22.462 1.00 50.00 204 LYS A C 1
ATOM 1543 O O . LYS A 1 204 ? -11.753 9.976 -21.991 1.00 50.00 204 LYS A O 1
ATOM 1548 N N . GLU A 1 205 ? -13.175 8.593 -23.024 1.00 41.59 205 GLU A N 1
ATOM 1549 C CA . GLU A 1 205 ? -14.075 9.673 -23.461 1.00 41.59 205 GLU A CA 1
ATOM 1550 C C . GLU A 1 205 ? -15.205 10.047 -22.495 1.00 41.59 205 GLU A C 1
ATOM 1552 O O . GLU A 1 205 ? -15.985 10.940 -22.822 1.00 41.59 205 GLU A O 1
ATOM 1557 N N . ARG A 1 206 ? -15.306 9.456 -21.292 1.00 40.84 206 ARG A N 1
ATOM 1558 C CA . ARG A 1 206 ? -16.383 9.864 -20.368 1.00 40.84 206 ARG A CA 1
ATOM 1559 C C . ARG A 1 206 ? -16.124 9.887 -18.865 1.00 40.84 206 ARG A C 1
ATOM 1561 O O . ARG A 1 206 ? -17.053 10.221 -18.144 1.00 40.84 206 ARG A O 1
ATOM 1568 N N . ASP A 1 207 ? -14.889 9.699 -18.406 1.00 46.81 207 ASP A N 1
ATOM 1569 C CA . ASP A 1 207 ? -14.546 9.875 -16.988 1.00 46.81 207 ASP A CA 1
ATOM 1570 C C . ASP A 1 207 ? -13.446 10.923 -16.790 1.00 46.81 207 ASP A C 1
ATOM 1572 O O . ASP A 1 207 ? -12.377 10.666 -16.244 1.00 46.81 207 ASP A O 1
ATOM 1576 N N . SER A 1 208 ? -13.760 12.182 -17.100 1.00 43.28 208 SER A N 1
ATOM 1577 C CA . SER A 1 208 ? -13.190 13.304 -16.341 1.00 43.28 208 SER A CA 1
ATOM 1578 C C . SER A 1 208 ? -13.815 13.377 -14.934 1.00 43.28 208 SER A C 1
ATOM 1580 O O . SER A 1 208 ? -14.151 14.456 -14.451 1.00 43.28 208 SER A O 1
ATOM 1582 N N . SER A 1 209 ? -14.029 12.231 -14.273 1.00 48.22 209 SER A N 1
ATOM 1583 C CA . SER A 1 209 ? -14.624 12.143 -12.931 1.00 48.22 209 SER A CA 1
ATOM 1584 C C . SER A 1 209 ? -13.704 12.741 -11.854 1.00 48.22 209 SER A C 1
ATOM 1586 O O . SER A 1 209 ? -14.087 12.890 -10.692 1.00 48.22 209 SER A O 1
ATOM 1588 N N . THR A 1 210 ? -12.478 13.110 -12.210 1.00 48.88 210 THR A N 1
ATOM 1589 C CA . THR A 1 210 ? -11.565 13.827 -11.334 1.00 48.88 210 THR A CA 1
ATOM 1590 C C . THR A 1 210 ? -11.870 15.315 -11.418 1.00 48.88 210 THR A C 1
ATOM 1592 O O . THR A 1 210 ? -11.386 16.023 -12.297 1.00 48.88 210 THR A O 1
ATOM 1595 N N . THR A 1 211 ? -12.615 15.830 -10.446 1.00 52.00 211 THR A N 1
ATOM 1596 C CA . THR A 1 211 ? -12.492 17.232 -10.043 1.00 52.00 211 THR A CA 1
ATOM 1597 C C . THR A 1 211 ? -11.044 17.446 -9.579 1.00 52.00 211 THR A C 1
ATOM 1599 O O . THR A 1 211 ? -10.742 17.348 -8.391 1.00 52.00 211 THR A O 1
ATOM 1602 N N . SER A 1 212 ? -10.126 17.706 -10.518 1.00 56.56 212 SER A N 1
ATOM 1603 C CA . SER A 1 212 ? -8.676 17.884 -10.306 1.00 56.56 212 SER A CA 1
ATOM 1604 C C . SER A 1 212 ? -8.322 19.030 -9.354 1.00 56.56 212 SER A C 1
ATOM 1606 O O . SER A 1 212 ? -7.159 19.267 -9.066 1.00 56.56 212 SER A O 1
ATOM 1608 N N . ARG A 1 213 ? -9.319 19.780 -8.878 1.00 64.38 213 ARG A N 1
ATOM 1609 C CA . ARG A 1 213 ? -9.135 20.904 -7.962 1.00 64.38 213 ARG A CA 1
ATOM 1610 C C . ARG A 1 213 ? -8.902 20.468 -6.515 1.00 64.38 213 ARG A C 1
ATOM 1612 O O . ARG A 1 213 ? -8.306 21.223 -5.758 1.00 64.38 213 ARG A O 1
ATOM 1619 N N . ASN A 1 214 ? -9.382 19.280 -6.142 1.00 75.12 214 ASN A N 1
ATOM 1620 C CA . ASN A 1 214 ? -9.352 18.816 -4.754 1.00 75.12 214 ASN A CA 1
ATOM 1621 C C . ASN A 1 214 ? -8.234 17.811 -4.478 1.00 75.12 214 ASN A C 1
ATOM 1623 O O . ASN A 1 214 ? -7.865 17.656 -3.320 1.00 75.12 214 ASN A O 1
ATOM 1627 N N . PHE A 1 215 ? -7.721 17.132 -5.505 1.00 75.50 215 PHE A N 1
ATOM 1628 C CA . PHE A 1 215 ? -6.742 16.059 -5.361 1.00 75.50 215 PHE A CA 1
ATOM 1629 C C . PHE A 1 215 ? -5.510 16.335 -6.220 1.00 75.50 215 PHE A C 1
ATOM 1631 O O . PHE A 1 215 ? -5.646 16.741 -7.374 1.00 75.50 215 PHE A O 1
ATOM 1638 N N . ASP A 1 216 ? -4.328 16.094 -5.665 1.00 70.38 216 ASP A N 1
ATOM 1639 C CA . ASP A 1 216 ? -3.029 16.312 -6.319 1.00 70.38 216 ASP A CA 1
ATOM 1640 C C . ASP A 1 216 ? -2.588 15.126 -7.195 1.00 70.38 216 ASP A C 1
ATOM 1642 O O . ASP A 1 216 ? -1.701 15.244 -8.038 1.00 70.38 216 ASP A O 1
ATOM 1646 N N . SER A 1 217 ? -3.244 13.985 -7.014 1.00 70.81 217 SER A N 1
ATOM 1647 C CA . SER A 1 217 ? -2.902 12.694 -7.588 1.00 70.81 217 SER A CA 1
ATOM 1648 C C . SER A 1 217 ? -4.140 12.073 -8.233 1.00 70.81 217 SER A C 1
ATOM 1650 O O . SER A 1 217 ? -5.261 12.158 -7.724 1.00 70.81 217 SER A O 1
ATOM 1652 N N . SER A 1 218 ? -3.956 11.446 -9.397 1.00 67.12 218 SER A N 1
ATOM 1653 C CA . SER A 1 218 ? -5.039 10.765 -10.121 1.00 67.12 218 SER A CA 1
ATOM 1654 C C . SER A 1 218 ? -5.429 9.421 -9.491 1.00 67.12 218 SER A C 1
ATOM 1656 O O . SER A 1 218 ? -6.509 8.898 -9.779 1.00 67.12 218 SER A O 1
ATOM 1658 N N . GLY A 1 219 ? -4.585 8.889 -8.607 1.00 75.19 219 GLY A N 1
ATOM 1659 C CA . GLY A 1 219 ? -4.751 7.604 -7.942 1.00 75.19 219 GLY A CA 1
ATOM 1660 C C . GLY A 1 219 ? -3.413 6.894 -7.753 1.00 75.19 219 GLY A C 1
ATOM 1661 O O . GLY A 1 219 ? -2.357 7.442 -8.076 1.00 75.19 219 GLY A O 1
ATOM 1662 N N . VAL A 1 220 ? -3.476 5.644 -7.298 1.00 81.44 220 VAL A N 1
ATOM 1663 C CA . VAL A 1 220 ? -2.322 4.740 -7.234 1.00 81.44 220 VAL A CA 1
ATOM 1664 C C . VAL A 1 220 ? -2.510 3.637 -8.268 1.00 81.44 220 VAL A C 1
ATOM 1666 O O . VAL A 1 220 ? -3.571 3.021 -8.345 1.00 81.44 220 VAL A O 1
ATOM 1669 N N . PHE A 1 221 ? -1.471 3.383 -9.061 1.00 83.75 221 PHE A N 1
ATOM 1670 C CA . PHE A 1 221 ? -1.405 2.218 -9.935 1.00 83.75 221 PHE A CA 1
ATOM 1671 C C . PHE A 1 221 ? -0.481 1.182 -9.302 1.00 83.75 221 PHE A C 1
ATOM 1673 O O . PHE A 1 221 ? 0.661 1.495 -8.963 1.00 83.75 221 PHE A O 1
ATOM 1680 N N . VAL A 1 222 ? -0.981 -0.035 -9.133 1.00 85.31 222 VAL A N 1
ATOM 1681 C CA . VAL A 1 222 ? -0.272 -1.136 -8.486 1.00 85.31 222 VAL A CA 1
ATOM 1682 C C . VAL A 1 222 ? 0.049 -2.188 -9.535 1.00 85.31 222 VAL A C 1
ATOM 1684 O O . VAL A 1 222 ? -0.813 -2.581 -10.316 1.00 85.31 222 VAL A O 1
ATOM 1687 N N . LEU A 1 223 ? 1.297 -2.649 -9.539 1.00 85.50 223 LEU A N 1
ATOM 1688 C CA . LEU A 1 223 ? 1.708 -3.847 -10.260 1.00 85.50 223 LEU A CA 1
ATOM 1689 C C . LEU A 1 223 ? 1.828 -4.989 -9.255 1.00 85.50 223 LEU A C 1
ATOM 1691 O O . LEU A 1 223 ? 2.534 -4.857 -8.257 1.00 85.50 223 LEU A O 1
ATOM 1695 N N . ALA A 1 224 ? 1.146 -6.092 -9.532 1.00 84.62 224 ALA A N 1
ATOM 1696 C CA . ALA A 1 224 ? 1.206 -7.325 -8.763 1.00 84.62 224 ALA A CA 1
ATOM 1697 C C . ALA A 1 224 ? 1.718 -8.452 -9.662 1.00 84.62 224 ALA A C 1
ATOM 1699 O O . ALA A 1 224 ? 1.373 -8.505 -10.842 1.00 84.62 224 ALA A O 1
ATOM 1700 N N . CYS A 1 225 ? 2.556 -9.324 -9.115 1.00 83.56 225 CYS A N 1
ATOM 1701 C CA . CYS A 1 225 ? 2.999 -10.554 -9.766 1.00 83.56 225 CYS A CA 1
ATOM 1702 C C . CYS A 1 225 ? 2.181 -11.750 -9.280 1.00 83.56 225 CYS A C 1
ATOM 1704 O O . CYS A 1 225 ? 1.871 -11.769 -8.065 1.00 83.56 225 CYS A O 1
#

Organism: NCBI:txid2018698

InterPro domains:
  IPR040521 Kyakuja-Dileera-Zisupton transposase [PF18758] (135-225)

Sequence (225 aa):
MLEAYRALFERSCDAITAFAAALRDIYSRCGFEALSSRNKKERAIDPFRSGITQAVQWYSNLSDEIGTRAHAHLEAVEAVTVNPVPDSPLLEAGSDRAPPSKPQTVSGLFPGRASQSLREACPACFGGGDVQLGGDGCMGYRHLCAAGDSPIFFTPKFFVPEATVRQVQLRIAAARKQPPKRNVVPAVPPEVLDACEQLFKAAKERDSSTTSRNFDSSGVFVLAC

pLDDT: mean 73.51, std 15.62, range [33.53, 91.88]

Radius of gyration: 27.65 Å; chains: 1; bounding box: 84×39×76 Å

Foldseek 3Di:
DLVVLVVVVVVDVCSLVVVQVVVQVVCVVVVHFDADPVDRVHGDPRPCSVVVVVVNVVVVLVVVVVVVVVVVVVVVVVVVVVDPDPDDDDDDDDDDDDDDDDPPPPPDPDPQADDPLVCVVPVPPRVGDPDDKDKDFAQVAFDWVVVPDDPPSDDDSPDDDPVNVVVVVVVVVVVVPDDPDPPDDDPDDVVVVVVVVVVVVVVPDPPPVDPVPTTVDSGDMDMDD